Protein 4G0O (pdb70)

GO terms:
  GO:0005829 cytosol (C, IDA)
  GO:0009615 response to virus (P, IEP)
  GO:0098542 defense response to other organism (P, IEP)
  GO:0009616 RNAi-mediated antiviral immune response (P, IGI)

Solvent-accessible surface area: 13910 Å² total; per-residue (Å²): 117,84,109,77,18,83,62,21,11,129,1,66,20,6,0,1,0,2,1,4,26,178,23,104,84,37,15,15,89,68,0,2,138,65,1,23,38,35,1,68,87,38,45,7,102,16,86,104,101,38,50,18,102,46,40,44,10,7,44,112,14,1,88,74,6,2,72,56,0,48,146,106,8,114,51,22,72,0,0,0,0,0,21,12,42,124,112,74,24,118,50,75,0,19,109,10,0,100,102,99,36,59,9,60,2,11,19,1,72,10,121,46,0,95,112,44,81,141,104,46,1,33,49,1,0,13,103,1,0,85,79,29,61,11,144,56,56,104,160,126,111,90,18,87,93,16,10,119,1,62,19,6,0,0,0,1,0,0,32,201,12,95,52,49,14,8,98,74,0,1,145,56,0,21,39,36,0,69,89,38,45,8,96,16,98,104,92,36,54,22,102,48,10,25,12,17,51,130,32,3,88,101,8,3,72,55,0,48,144,95,9,110,55,20,68,0,0,0,0,0,21,9,51,121,123,75,23,118,49,90,0,24,96,6,0,108,106,105,28,60,10,56,3,13,18,2,69,10,138,33,0,83,118,49,71,150,108,45,2,43,59,4,0,14,95,0,0,76,80,24,67,7,159,49,57,105,163

Organism: Arabidopsis thaliana (NCBI:txid3702)

Foldseek 3Di:
DQKAFPAFEEFEAEEEEEQEDPDDPCLRVVLVQVLVVLLVVRHYHYDNDHPDYYYYDHPVCLLVVVVVCCVSCVPHLEYEYEDYQDDDCVVVNCCCDVPNRPHQYDYDYPVVSVVSDSVVSNVSSVVSRVSNPTGMDGD/DKAFPAFEEFEAEEEEEQEPPDDPCLRVVLVQVLVVLLVVRHYHYDNDHPDYYYYHHPVCLLVVVVVVCVSCVPHLEYEYADYQDDDCVVVNCCCAVPNRNYQYDYDYPVVSVVSDSVVSNVSSQVSRVSRPTDMDDD

Secondary structure (DSSP, 8-state):
--EEEEE--EE-SEEEEE--SSS-TTHHHHHHHHHHHHHHHHT-EE-SS-SS--EE--GGGHHHHHHHHHHH-TT-SEEEEE--SSSS-HHHHHIIIIIII---EEEE-HHHHHHT-HHHHHHHHHHHHHHTT-EEEE-/-EEEEE--EE-SEEEEE--SSS-TTHHHHHHHHHHHHHHHTT-EE-SS-SS--EE--GGGHHHHHHHHHHH-TT-SEEEEE--SSSS-HHHHHIIIIIII---EEEE-HHHHTTT-HHHHHHHHHHHHHHTT-EEEE-

Radius of gyration: 22.04 Å; Cα contacts (8 Å, |Δi|>4): 498; chains: 2; bounding box: 32×34×79 Å

InterPro domains:
  IPR003100 PAZ domain [PF02170] (379-487)
  IPR003100 PAZ domain [PS50821] (360-471)
  IPR003100 PAZ domain [SM00949] (359-487)
  IPR003165 Piwi domain [PF02171] (639-957)
  IPR003165 Piwi domain [PS50822] (638-958)
  IPR003165 Piwi domain [SM00950] (638-958)
  IPR012337 Ribonuclease H-like superfamily [SSF53098] (634-958)
  IPR014811 Argonaute, linker 1 domain [PF08699] (302-357)
  IPR014811 Argonaute, linker 1 domain [SM01163] (301-358)
  IPR032472 Argonaute linker 2 domain [PF16488] (497-542)
  IPR032473 Protein argonaute, Mid domain [PF16487] (552-631)
  IPR032474 Protein argonaute, N-terminal [PF16486] (158-292)
  IPR036085 PAZ domain superfamily [SSF101690] (355-512)
  IPR036397 Ribonuclease H superfamily [G3DSA:3.30.420.10] (706-997)
  IPR045246 Argonaute-like, PIWI domain [cd04657] (517-957)

Structure (mmCIF, N/CA/C/O backbone):
data_4G0O
#
_entry.id   4G0O
#
_cell.length_a   34.823
_cell.length_b   37.078
_cell.length_c   62.733
_cell.angle_alpha   75.40
_cell.angle_beta   76.06
_cell.angle_gamma   90.12
#
_symmetry.space_group_name_H-M   'P 1'
#
loop_
_entity.id
_entity.type
_entity.pdbx_description
1 polymer 'Protein argonaute 5'
2 non-polymer 'SULFATE ION'
3 water water
#
loop_
_atom_site.group_PDB
_atom_site.id
_atom_site.type_symbol
_atom_site.label_atom_id
_atom_site.label_alt_id
_atom_site.label_comp_id
_atom_site.label_asym_id
_atom_site.label_entity_id
_atom_site.label_seq_id
_atom_site.pdbx_PDB_ins_code
_atom_site.Cartn_x
_atom_site.Cartn_y
_atom_site.Cartn_z
_atom_site.occupancy
_atom_site.B_iso_or_equiv
_atom_site.auth_seq_id
_atom_site.auth_comp_id
_atom_site.auth_asym_id
_atom_site.auth_atom_id
_atom_site.pdbx_PDB_model_num
ATOM 1 N N . SER A 1 1 ? -6.289 -21.839 -5.777 1.00 52.25 561 SER A N 1
ATOM 2 C CA . SER A 1 1 ? -6.917 -23.072 -6.241 1.00 48.37 561 SER A CA 1
ATOM 3 C C . SER A 1 1 ? -7.731 -23.698 -5.110 1.00 44.79 561 SER A C 1
ATOM 4 O O . SER A 1 1 ? -8.051 -24.889 -5.141 1.00 42.05 561 SER A O 1
ATOM 7 N N . ASP A 1 2 ? -8.066 -22.879 -4.116 1.00 42.95 562 ASP A N 1
ATOM 8 C CA . ASP A 1 2 ? -8.813 -23.335 -2.948 1.00 37.99 562 ASP A CA 1
ATOM 9 C C . ASP A 1 2 ? -10.334 -23.306 -3.141 1.00 37.92 562 ASP A C 1
ATOM 10 O O . ASP A 1 2 ? -11.086 -23.793 -2.296 1.00 32.74 562 ASP A O 1
ATOM 15 N N . LYS A 1 3 ? -10.781 -22.730 -4.250 1.00 34.92 563 LYS A N 1
ATOM 16 C CA . LYS A 1 3 ? -12.198 -22.713 -4.563 1.00 34.43 563 LYS A CA 1
ATOM 17 C C . LYS A 1 3 ? -12.590 -24.021 -5.246 1.00 34.80 563 LYS A C 1
ATOM 18 O O . LYS A 1 3 ? -12.032 -24.385 -6.280 1.00 35.18 563 LYS A O 1
ATOM 24 N N . LYS A 1 4 ? -13.549 -24.732 -4.665 1.00 33.63 564 LYS A N 1
ATOM 25 C CA . LYS A 1 4 ? -13.921 -26.055 -5.167 1.00 32.17 564 LYS A CA 1
ATOM 26 C C . LYS A 1 4 ? -15.439 -26.185 -5.334 1.00 30.44 564 LYS A C 1
ATOM 27 O O . LYS A 1 4 ? -16.208 -25.397 -4.784 1.00 27.88 564 LYS A O 1
ATOM 33 N N . MET A 1 5 ? -15.863 -27.179 -6.105 1.00 28.30 565 MET A N 1
ATOM 34 C CA . MET A 1 5 ? -17.266 -27.537 -6.165 1.00 26.13 565 MET A CA 1
ATOM 35 C C . MET A 1 5 ? -17.524 -28.621 -5.109 1.00 28.83 565 MET A C 1
ATOM 36 O O . MET A 1 5 ? -16.948 -29.699 -5.170 1.00 23.36 565 MET A O 1
ATOM 41 N N . VAL A 1 6 ? -18.366 -28.329 -4.127 1.00 32.75 566 VAL A N 1
ATOM 42 C CA . VAL A 1 6 ? -18.760 -29.349 -3.161 1.00 31.90 566 VAL A CA 1
ATOM 43 C C . VAL A 1 6 ? -19.551 -30.383 -3.922 1.00 31.28 566 VAL A C 1
ATOM 44 O O . VAL A 1 6 ? -19.338 -31.588 -3.790 1.00 37.89 566 VAL A O 1
ATOM 48 N N . ASN A 1 7 ? -20.450 -29.883 -4.759 1.00 32.16 567 ASN A N 1
ATOM 49 C CA . ASN A 1 7 ? -21.342 -30.723 -5.531 1.00 31.62 567 ASN A CA 1
ATOM 50 C C . ASN A 1 7 ? -21.474 -30.188 -6.965 1.00 29.75 567 ASN A C 1
ATOM 51 O O . ASN A 1 7 ? -21.947 -29.073 -7.180 1.00 29.19 567 ASN A O 1
ATOM 56 N N . GLY A 1 8 ? -21.026 -30.971 -7.941 1.00 30.06 568 GLY A N 1
ATOM 57 C CA . GLY A 1 8 ? -20.982 -30.516 -9.318 1.00 26.07 568 GLY A CA 1
ATOM 58 C C . GLY A 1 8 ? -22.305 -30.777 -10.006 1.00 31.78 568 GLY A C 1
ATOM 59 O O . GLY A 1 8 ? -22.739 -31.923 -10.081 1.00 36.40 568 GLY A O 1
ATOM 60 N N . ALA A 1 9 ? -22.963 -29.727 -10.494 1.00 27.59 569 ALA A N 1
ATOM 61 C CA . ALA A 1 9 ? -24.265 -29.912 -11.148 1.00 32.37 569 ALA A CA 1
ATOM 62 C C . ALA A 1 9 ? -24.131 -30.805 -12.378 1.00 27.74 569 ALA A C 1
ATOM 63 O O . ALA A 1 9 ? -23.030 -31.013 -12.884 1.00 31.51 569 ALA A O 1
ATOM 65 N N . LYS A 1 10 ? -25.244 -31.348 -12.856 1.00 37.24 570 LYS A N 1
ATOM 66 C CA . LYS A 1 10 ? -25.204 -32.113 -14.099 1.00 34.05 570 LYS A CA 1
ATOM 67 C C . LYS A 1 10 ? -25.989 -31.409 -15.205 1.00 28.84 570 LYS A C 1
ATOM 68 O O . LYS A 1 10 ? -27.186 -31.168 -15.071 1.00 30.57 570 LYS A O 1
ATOM 74 N N . VAL A 1 11 ? -25.303 -31.097 -16.301 1.00 29.21 571 VAL A N 1
ATOM 75 C CA . VAL A 1 11 ? -25.911 -30.388 -17.424 1.00 31.64 571 VAL A CA 1
ATOM 76 C C . VAL A 1 11 ? -26.092 -31.312 -18.625 1.00 27.50 571 VAL A C 1
ATOM 77 O O . VAL A 1 11 ? -25.117 -31.847 -19.150 1.00 27.91 571 VAL A O 1
ATOM 81 N N . THR A 1 12 ? -27.341 -31.469 -19.059 1.00 27.10 572 THR A N 1
ATOM 82 C CA . THR A 1 12 ? -27.698 -32.297 -20.216 1.00 33.59 572 THR A CA 1
ATOM 83 C C . THR A 1 12 ? -28.134 -31.459 -21.432 1.00 29.57 572 THR A C 1
ATOM 84 O O . THR A 1 12 ? -27.994 -31.882 -22.583 1.00 32.06 572 THR A O 1
ATOM 88 N N . SER A 1 13 ? -28.678 -30.276 -21.167 1.00 27.05 573 SER A N 1
ATOM 89 C CA . SER A 1 13 ? -29.152 -29.395 -22.225 1.00 27.95 573 SER A CA 1
ATOM 90 C C . SER A 1 13 ? -28.431 -28.041 -22.184 1.00 23.48 573 SER A C 1
ATOM 91 O O . SER A 1 13 ? -28.626 -27.249 -21.270 1.00 23.05 573 SER A O 1
ATOM 94 N N . TRP A 1 14 ? -27.581 -27.790 -23.168 1.00 25.80 574 TRP A N 1
ATOM 95 C CA . TRP A 1 14 ? -26.801 -26.557 -23.203 1.00 27.43 574 TRP A CA 1
ATOM 96 C C . TRP A 1 14 ? -26.462 -26.235 -24.656 1.00 27.62 574 TRP A C 1
ATOM 97 O O . TRP A 1 14 ? -26.507 -27.112 -25.514 1.00 29.02 574 TRP A O 1
ATOM 108 N N . THR A 1 15 ? -26.150 -24.976 -24.934 1.00 24.64 575 THR A N 1
ATOM 109 C CA . THR A 1 15 ? -25.616 -24.601 -26.238 1.00 26.96 575 THR A CA 1
ATOM 110 C C . THR A 1 15 ? -24.953 -23.239 -26.144 1.00 23.37 575 THR A C 1
ATOM 111 O O . THR A 1 15 ? -24.912 -22.632 -25.073 1.00 24.29 575 THR A O 1
ATOM 115 N N . CYS A 1 16 ? -24.434 -22.765 -27.267 1.00 25.53 576 CYS A N 1
ATOM 116 C CA . CYS A 1 16 ? -23.638 -21.552 -27.276 1.00 21.67 576 CYS A CA 1
ATOM 117 C C . CYS A 1 16 ? -24.134 -20.590 -28.338 1.00 27.49 576 CYS A C 1
ATOM 118 O O . CYS A 1 16 ? -24.454 -21.005 -29.459 1.00 24.66 576 CYS A O 1
ATOM 121 N N . VAL A 1 17 ? -24.188 -19.308 -27.983 1.00 22.31 577 VAL A N 1
ATOM 122 C CA . VAL A 1 17 ? -24.504 -18.261 -28.946 1.00 26.95 577 VAL A CA 1
ATOM 123 C C . VAL A 1 17 ? -23.411 -17.234 -28.941 1.00 26.68 577 VAL A C 1
ATOM 124 O O . VAL A 1 17 ? -22.910 -16.847 -27.876 1.00 25.47 577 VAL A O 1
ATOM 128 N N . SER A 1 18 ? -23.060 -16.769 -30.132 1.00 22.77 578 SER A N 1
ATOM 129 C CA . SER A 1 18 ? -22.063 -15.727 -30.258 1.00 26.21 578 SER A CA 1
ATOM 130 C C . SER A 1 18 ? -22.605 -14.502 -30.977 1.00 26.47 578 SER A C 1
ATOM 131 O O . SER A 1 18 ? -23.100 -14.593 -32.102 1.00 22.61 578 SER A O 1
ATOM 134 N N . PHE A 1 19 ? -22.498 -13.356 -30.319 1.00 22.94 579 PHE A N 1
ATOM 135 C CA . PHE A 1 19 ? -22.815 -12.087 -30.946 1.00 26.67 579 PHE A CA 1
ATOM 136 C C . PHE A 1 19 ? -21.538 -11.332 -31.319 1.00 28.38 579 PHE A C 1
ATOM 137 O O . PHE A 1 19 ? -21.566 -10.138 -31.603 1.00 31.21 579 PHE A O 1
ATOM 145 N N . SER A 1 20 ? -20.411 -12.025 -31.302 1.00 28.53 580 SER A N 1
ATOM 146 C CA . SER A 1 20 ? -19.147 -11.387 -31.652 1.00 28.61 580 SER A CA 1
ATOM 147 C C . SER A 1 20 ? -18.848 -11.566 -33.125 1.00 27.30 580 SER A C 1
ATOM 148 O O . SER A 1 20 ? -19.026 -12.646 -33.682 1.00 28.29 580 SER A O 1
ATOM 151 N N . THR A 1 21 ? -18.377 -10.497 -33.747 1.00 27.88 581 THR A N 1
ATOM 152 C CA . THR A 1 21 ? -18.034 -10.523 -35.156 1.00 36.22 581 THR A CA 1
ATOM 153 C C . THR A 1 21 ? -16.530 -10.754 -35.346 1.00 39.59 581 THR A C 1
ATOM 154 O O . THR A 1 21 ? -16.062 -11.290 -36.370 1.00 38.75 581 THR A O 1
ATOM 158 N N . ARG A 1 22 ? -15.779 -10.361 -34.332 1.00 34.05 582 ARG A N 1
ATOM 159 C CA . ARG A 1 22 ? -14.340 -10.261 -34.452 1.00 36.69 582 ARG A CA 1
ATOM 160 C C . ARG A 1 22 ? -13.642 -11.615 -34.435 1.00 34.57 582 ARG A C 1
ATOM 161 O O . ARG A 1 22 ? -12.643 -11.816 -35.123 1.00 41.70 582 ARG A O 1
ATOM 169 N N . ILE A 1 23 ? -14.169 -12.546 -33.652 1.00 31.69 583 ILE A N 1
ATOM 170 C CA . ILE A 1 23 ? -13.429 -13.766 -33.344 1.00 31.18 583 ILE A CA 1
ATOM 171 C C . ILE A 1 23 ? -13.402 -14.779 -34.457 1.00 30.92 583 ILE A C 1
ATOM 172 O O . ILE A 1 23 ? -14.289 -14.815 -35.309 1.00 31.64 583 ILE A O 1
ATOM 177 N N . ASP A 1 24 ? -12.360 -15.605 -34.448 1.00 37.40 584 ASP A N 1
ATOM 178 C CA . ASP A 1 24 ? -12.276 -16.690 -35.398 1.00 35.40 584 ASP A CA 1
ATOM 179 C C . ASP A 1 24 ? -13.514 -17.562 -35.244 1.00 35.97 584 ASP A C 1
ATOM 180 O O . ASP A 1 24 ? -14.016 -17.748 -34.131 1.00 36.02 584 ASP A O 1
ATOM 185 N N . ARG A 1 25 ? -14.008 -18.089 -36.359 1.00 36.63 585 ARG A N 1
ATOM 186 C CA . ARG A 1 25 ? -15.225 -18.890 -36.345 1.00 37.02 585 ARG A CA 1
ATOM 187 C C . ARG A 1 25 ? -15.077 -20.211 -35.592 1.00 40.30 585 ARG A C 1
ATOM 188 O O . ARG A 1 25 ? -16.074 -20.897 -35.353 1.00 41.82 585 ARG A O 1
ATOM 196 N N . GLY A 1 26 ? -13.849 -20.576 -35.220 1.00 34.84 586 GLY A N 1
ATOM 197 C CA . GLY A 1 26 ? -13.624 -21.832 -34.523 1.00 34.42 586 GLY A CA 1
ATOM 198 C C . GLY A 1 26 ? -13.483 -21.670 -33.018 1.00 34.43 586 GLY A C 1
ATOM 199 O O . GLY A 1 26 ? -13.432 -22.644 -32.273 1.00 37.82 586 GLY A O 1
ATOM 200 N N . LEU A 1 27 ? -13.413 -20.424 -32.576 1.00 33.20 587 LEU A N 1
ATOM 201 C CA . LEU A 1 27 ? -13.257 -20.107 -31.170 1.00 27.22 587 LEU A CA 1
ATOM 202 C C . LEU A 1 27 ? -14.431 -20.535 -30.270 1.00 33.08 587 LEU A C 1
ATOM 203 O O . LEU A 1 27 ? -14.194 -21.102 -29.186 1.00 30.14 587 LEU A O 1
ATOM 208 N N . PRO A 1 28 ? -15.692 -20.260 -30.689 1.00 29.10 588 PRO A N 1
ATOM 209 C CA . PRO A 1 28 ? -16.813 -20.726 -29.859 1.00 28.34 588 PRO A CA 1
ATOM 210 C C . PRO A 1 28 ? -16.752 -22.221 -29.536 1.00 32.16 588 PRO A C 1
ATOM 211 O O . PRO A 1 28 ? -16.896 -22.592 -28.365 1.00 28.02 588 PRO A O 1
ATOM 215 N N . GLN A 1 29 ? -16.538 -23.054 -30.555 1.00 31.94 589 GLN A N 1
ATOM 216 C CA . GLN A 1 29 ? -16.361 -24.494 -30.362 1.00 33.92 589 GLN A CA 1
ATOM 217 C C . GLN A 1 29 ? -15.184 -24.820 -29.464 1.00 34.62 589 GLN A C 1
ATOM 218 O O . GLN A 1 29 ? -15.301 -25.620 -28.544 1.00 32.10 589 GLN A O 1
ATOM 224 N N . GLU A 1 30 ? -14.038 -24.226 -29.770 1.00 31.02 590 GLU A N 1
ATOM 225 C CA . GLU A 1 30 ? -12.821 -24.514 -29.025 1.00 35.60 590 GLU A CA 1
ATOM 226 C C . GLU A 1 30 ? -12.961 -24.061 -27.567 1.00 37.37 590 GLU A C 1
ATOM 227 O O . GLU A 1 30 ? -12.658 -24.824 -26.640 1.00 33.19 590 GLU A O 1
ATOM 233 N N . PHE A 1 31 ? -13.446 -22.831 -27.376 1.00 32.38 591 PHE A N 1
ATOM 234 C CA . PHE A 1 31 ? -13.656 -22.275 -26.038 1.00 30.97 591 PHE A CA 1
ATOM 235 C C . PHE A 1 31 ? -14.641 -23.084 -25.197 1.00 31.81 591 PHE A C 1
ATOM 236 O O . PHE A 1 31 ? -14.406 -23.326 -24.022 1.00 32.77 591 PHE A O 1
ATOM 244 N N . CYS A 1 32 ? -15.749 -23.495 -25.794 1.00 28.50 592 CYS A N 1
ATOM 245 C CA . CYS A 1 32 ? -16.712 -24.301 -25.062 1.00 29.69 592 CYS A CA 1
ATOM 246 C C . CYS A 1 32 ? -16.146 -25.689 -24.792 1.00 34.06 592 CYS A C 1
ATOM 247 O O . CYS A 1 32 ? -16.475 -26.308 -23.783 1.00 31.55 592 CYS A O 1
ATOM 250 N N . LYS A 1 33 ? -15.292 -26.179 -25.687 1.00 33.56 593 LYS A N 1
ATOM 251 C CA . LYS A 1 33 ? -14.737 -27.516 -25.505 1.00 35.29 593 LYS A CA 1
ATOM 252 C C . LYS A 1 33 ? -13.843 -27.548 -24.267 1.00 31.47 593 LYS A C 1
ATOM 2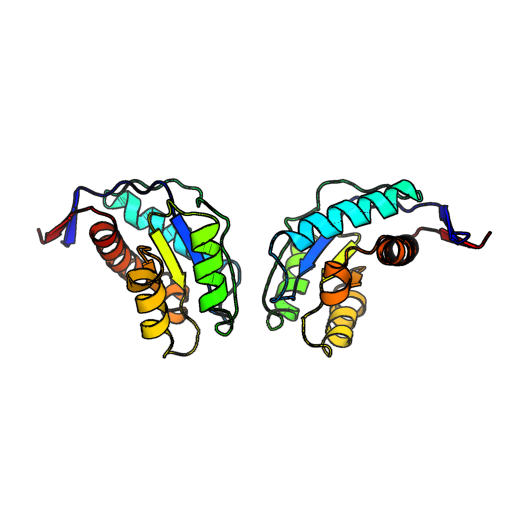53 O O . LYS A 1 33 ? -13.935 -28.463 -23.448 1.00 35.59 593 LYS A O 1
ATOM 259 N N . GLN A 1 34 ? -12.998 -26.534 -24.126 1.00 30.74 594 GLN A N 1
ATOM 260 C CA . GLN A 1 34 ? -12.119 -26.426 -22.967 1.00 34.32 594 GLN A CA 1
ATOM 261 C C . GLN A 1 34 ? -12.871 -26.066 -21.680 1.00 34.83 594 GLN A C 1
ATOM 262 O O . GLN A 1 34 ? -12.576 -26.615 -20.615 1.00 37.04 594 GLN A O 1
ATOM 268 N N . LEU A 1 35 ? -13.839 -25.153 -21.780 1.00 36.38 595 LEU A N 1
ATOM 269 C CA . LEU A 1 35 ? -14.594 -24.691 -20.611 1.00 31.47 595 LEU A CA 1
ATOM 270 C C . LEU A 1 35 ? -15.294 -25.873 -19.953 1.00 30.29 595 LEU A C 1
ATOM 271 O O . LEU A 1 35 ? -15.193 -26.070 -18.741 1.00 32.43 595 LEU A O 1
ATOM 276 N N . ILE A 1 36 ? -15.973 -26.677 -20.767 1.00 32.17 596 ILE A N 1
ATOM 277 C CA . ILE A 1 36 ? -16.644 -27.880 -20.284 1.00 30.21 596 ILE A CA 1
ATOM 278 C C . ILE A 1 36 ? -15.672 -28.887 -19.657 1.00 34.92 596 ILE A C 1
ATOM 279 O O . ILE A 1 36 ? -15.990 -29.493 -18.633 1.00 32.61 596 ILE A O 1
ATOM 284 N N . GLY A 1 37 ? -14.487 -29.031 -20.252 1.00 33.24 597 GLY A N 1
ATOM 285 C CA . GLY A 1 37 ? -13.441 -29.868 -19.692 1.00 32.30 597 GLY A CA 1
ATOM 286 C C . GLY A 1 37 ? -13.015 -29.368 -18.323 1.00 33.41 597 GLY A C 1
ATOM 287 O O . GLY A 1 37 ? -12.732 -30.152 -17.424 1.00 32.56 597 GLY A O 1
ATOM 288 N N . MET A 1 38 ? -12.980 -28.047 -18.173 1.00 35.26 598 MET A N 1
ATOM 289 C CA . MET A 1 38 ? -12.682 -27.407 -16.894 1.00 32.11 598 MET A CA 1
ATOM 290 C C . MET A 1 38 ? -13.843 -27.568 -15.890 1.00 35.08 598 MET A C 1
ATOM 291 O O . 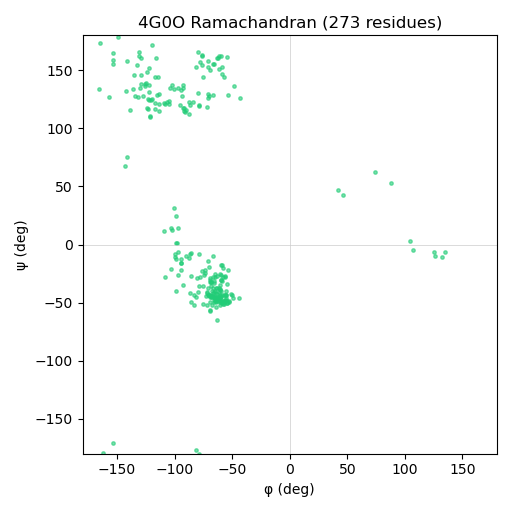MET A 1 38 ? -13.615 -27.873 -14.719 1.00 36.93 598 MET A O 1
ATOM 296 N N . CYS A 1 39 ? -15.084 -27.375 -16.340 1.00 37.91 599 CYS A N 1
ATOM 297 C CA . CYS A 1 39 ? -16.237 -27.668 -15.489 1.00 33.92 599 CYS A CA 1
ATOM 298 C C . CYS A 1 39 ? -16.162 -29.116 -15.008 1.00 33.18 599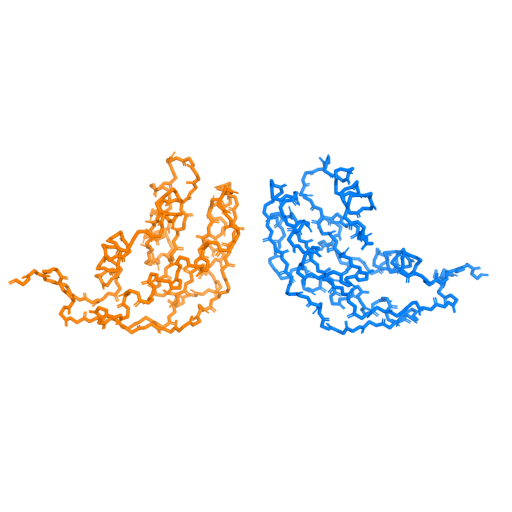 CYS A C 1
ATOM 299 O O . CYS A 1 39 ? -16.357 -29.404 -13.829 1.00 32.98 599 CYS A O 1
ATOM 302 N N . VAL A 1 40 ? -15.872 -30.029 -15.931 1.00 33.59 600 VAL A N 1
ATOM 303 C CA . VAL A 1 40 ? -15.901 -31.451 -15.609 1.00 34.00 600 VAL A CA 1
ATOM 304 C C . VAL A 1 40 ? -14.764 -31.875 -14.675 1.00 33.48 600 VAL A C 1
ATOM 305 O O . VAL A 1 40 ? -14.989 -32.606 -13.713 1.00 32.42 600 VAL A O 1
ATOM 309 N N . SER A 1 41 ? -13.554 -31.389 -14.931 1.00 34.46 601 SER A N 1
ATOM 310 C CA . SER A 1 41 ? -12.433 -31.698 -14.037 1.00 36.33 601 SER A CA 1
ATOM 311 C C . SER A 1 41 ? -12.718 -31.256 -12.603 1.00 34.03 601 SER A C 1
ATOM 312 O O . SER A 1 41 ? -12.191 -31.841 -11.659 1.00 34.47 601 SER A O 1
ATOM 315 N N . LYS A 1 42 ? -13.553 -30.230 -12.437 1.00 35.89 602 LYS A N 1
ATOM 316 C CA . LYS A 1 42 ? -13.822 -29.696 -11.100 1.00 30.11 602 LYS A CA 1
ATOM 317 C C . LYS A 1 42 ? -15.006 -30.365 -10.399 1.00 31.03 602 LYS A C 1
ATOM 318 O O . LYS A 1 42 ? -15.218 -30.144 -9.206 1.00 26.18 602 LYS A O 1
ATOM 324 N N . GLY A 1 43 ? -15.764 -31.186 -11.127 1.00 30.32 603 GLY A N 1
ATOM 325 C CA . GLY A 1 43 ? -16.787 -32.007 -10.499 1.00 27.66 603 GLY A CA 1
ATOM 326 C C . GLY A 1 43 ? -18.139 -32.045 -11.185 1.00 28.67 603 GLY A C 1
ATOM 327 O O . GLY A 1 43 ? -19.016 -32.813 -10.779 1.00 29.85 603 GLY A O 1
ATOM 328 N N . MET A 1 44 ? -18.325 -31.227 -12.216 1.00 28.79 604 MET A N 1
ATOM 329 C CA . MET A 1 44 ? -19.599 -31.217 -12.942 1.00 32.94 604 MET A CA 1
ATOM 330 C C . MET A 1 44 ? -19.663 -32.377 -13.910 1.00 33.28 604 MET A C 1
ATOM 331 O O . MET A 1 44 ? -18.643 -33.024 -14.184 1.00 32.17 604 MET A O 1
ATOM 336 N N . GLU A 1 45 ? -20.869 -32.646 -14.401 1.00 33.28 605 GLU A N 1
ATOM 337 C CA . GLU A 1 45 ? -21.059 -33.576 -15.505 1.00 32.48 605 GLU A CA 1
ATOM 338 C C . GLU A 1 45 ? -21.774 -32.851 -16.646 1.00 31.99 605 GLU A C 1
ATOM 339 O O . GLU A 1 45 ? -22.768 -32.167 -16.428 1.00 30.63 605 GLU A O 1
ATOM 345 N N . PHE A 1 46 ? -21.243 -32.973 -17.858 1.00 30.46 606 PHE A N 1
ATOM 346 C CA . PHE A 1 46 ? -21.804 -32.287 -19.010 1.00 30.47 606 PHE A CA 1
ATOM 347 C C . PHE A 1 46 ? -21.994 -33.268 -20.141 1.00 32.59 606 PHE A C 1
ATOM 348 O O . PHE A 1 46 ? -21.089 -34.044 -20.432 1.00 30.90 606 PHE A O 1
ATOM 356 N N . LYS A 1 47 ? -23.156 -33.219 -20.792 1.00 29.55 607 LYS A N 1
ATOM 357 C CA . LYS A 1 47 ? -23.318 -33.891 -22.067 1.00 29.52 607 LYS A CA 1
ATOM 358 C C . LYS A 1 47 ? -22.424 -33.173 -23.063 1.00 27.85 607 LYS A C 1
ATOM 359 O O . LYS A 1 47 ? -22.474 -31.953 -23.157 1.00 29.54 607 LYS A O 1
ATOM 365 N N . PRO A 1 48 ? -21.583 -33.921 -23.792 1.00 26.78 608 PRO A N 1
ATOM 366 C CA . PRO A 1 48 ? -20.620 -33.287 -24.708 1.00 28.31 608 PRO A CA 1
ATOM 367 C C . PRO A 1 48 ? -21.235 -32.646 -25.949 1.00 28.13 608 PRO A C 1
ATOM 368 O O . PRO A 1 48 ? -20.602 -31.800 -26.565 1.00 27.67 608 PRO A O 1
ATOM 372 N N . GLN A 1 49 ? -22.454 -33.036 -26.295 1.00 31.03 609 GLN A N 1
ATOM 373 C CA . GLN A 1 49 ? -23.122 -32.496 -27.467 1.00 29.48 609 GLN A CA 1
ATOM 374 C C . GLN A 1 49 ? -24.114 -31.430 -27.006 1.00 27.54 609 GLN A C 1
ATOM 375 O O . GLN A 1 49 ? -24.856 -31.637 -26.048 1.00 26.17 609 GLN A O 1
ATOM 381 N N . PRO A 1 50 ? -24.119 -30.270 -27.678 1.00 26.01 610 PRO A N 1
ATOM 382 C CA . PRO A 1 50 ? -25.075 -29.235 -27.302 1.00 25.50 610 PRO A CA 1
ATOM 383 C C . PRO A 1 50 ? -26.473 -29.681 -27.731 1.00 28.24 610 PRO A C 1
ATOM 384 O O . PRO A 1 50 ? -26.584 -30.523 -28.619 1.00 26.69 610 PRO A O 1
ATOM 388 N N . ALA A 1 51 ? -27.518 -29.144 -27.112 1.00 27.60 611 ALA A N 1
ATOM 389 C CA . ALA A 1 51 ? -28.869 -29.597 -27.401 1.00 24.94 611 ALA A CA 1
ATOM 390 C C . ALA A 1 51 ? -29.371 -29.109 -28.771 1.00 28.61 611 ALA A C 1
ATOM 391 O O . ALA A 1 51 ? -30.268 -29.706 -29.370 1.00 31.11 611 ALA A O 1
ATOM 393 N N . ILE A 1 52 ? -28.805 -28.008 -29.251 1.00 28.88 612 ILE A N 1
ATOM 394 C CA . ILE A 1 52 ? -29.012 -27.550 -30.626 1.00 27.89 612 ILE A CA 1
ATOM 395 C C . ILE A 1 52 ? -27.661 -27.019 -31.096 1.00 28.79 612 ILE A C 1
ATOM 396 O O . ILE A 1 52 ? -26.812 -26.693 -30.262 1.00 28.33 612 ILE A O 1
ATOM 401 N N . PRO A 1 53 ? -27.440 -26.950 -32.421 1.00 29.16 613 PRO A N 1
ATOM 402 C CA . PRO A 1 53 ? -26.143 -26.497 -32.942 1.00 26.67 613 PRO A CA 1
ATOM 403 C C . PRO A 1 53 ? -25.788 -25.088 -32.464 1.00 26.35 613 PRO A C 1
ATOM 404 O O . PRO A 1 53 ? -26.694 -24.305 -32.205 1.00 29.27 613 PRO A O 1
ATOM 408 N N . PHE A 1 54 ? -24.502 -24.764 -32.369 1.00 24.44 614 PHE A N 1
ATOM 409 C CA . PHE A 1 54 ? -24.105 -23.415 -31.982 1.00 24.96 614 PHE A CA 1
ATOM 410 C C . PHE A 1 54 ? -24.628 -22.413 -33.000 1.00 30.35 614 PHE A C 1
ATOM 411 O O . PHE A 1 54 ? -24.784 -22.734 -34.181 1.00 29.70 614 PHE A O 1
ATOM 419 N N . ILE A 1 55 ? -24.887 -21.197 -32.538 1.00 31.08 615 ILE A N 1
ATOM 420 C CA . ILE A 1 55 ? -25.393 -20.147 -33.396 1.00 27.86 615 ILE A CA 1
ATOM 421 C C . ILE A 1 55 ? -24.448 -18.947 -33.351 1.00 33.40 615 ILE A C 1
ATOM 422 O O . ILE A 1 55 ? -23.943 -18.568 -32.293 1.00 28.66 615 ILE A O 1
ATOM 427 N N . SER A 1 56 ? -24.188 -18.366 -34.512 1.00 33.03 616 SER A N 1
ATOM 428 C CA . SER A 1 56 ? -23.431 -17.131 -34.585 1.00 32.46 616 SER A CA 1
ATOM 429 C C . SER A 1 56 ? -24.243 -16.145 -35.401 1.00 37.79 616 SER A C 1
ATOM 430 O O . SER A 1 56 ? -24.679 -16.465 -36.506 1.00 40.03 616 SER A O 1
ATOM 433 N N . CYS A 1 57 ? -24.471 -14.953 -34.862 1.00 33.55 617 CYS A N 1
ATOM 434 C CA . CYS A 1 57 ? -25.310 -13.993 -35.565 1.00 35.46 617 CYS A CA 1
ATOM 435 C C . CYS A 1 57 ? -24.922 -12.568 -35.170 1.00 38.04 617 CYS A C 1
ATOM 436 O O . CYS A 1 57 ? -24.196 -12.383 -34.186 1.00 37.20 617 CYS A O 1
ATOM 439 N N . PRO A 1 58 ? -25.374 -11.555 -35.943 1.00 33.11 618 PRO A N 1
ATOM 440 C CA . PRO A 1 58 ? -24.953 -10.193 -35.622 1.00 31.33 618 PRO A CA 1
ATOM 441 C C . PRO A 1 58 ? -25.615 -9.719 -34.344 1.00 32.90 618 PRO A C 1
ATOM 442 O O . PRO A 1 58 ? -26.715 -10.171 -34.025 1.00 34.42 618 PRO A O 1
ATOM 446 N N . PRO A 1 59 ? -24.962 -8.801 -33.625 1.00 31.19 619 PRO A N 1
ATOM 447 C CA . PRO A 1 59 ? -25.489 -8.187 -32.402 1.00 34.06 619 PRO A CA 1
ATOM 448 C C . PRO A 1 59 ? -26.880 -7.544 -32.553 1.00 33.64 619 PRO A C 1
ATOM 449 O O . PRO A 1 59 ? -27.567 -7.364 -31.542 1.00 36.40 619 PRO A O 1
ATOM 453 N N . GLU A 1 60 ? -27.293 -7.189 -33.766 1.00 31.44 620 GLU A N 1
ATOM 454 C CA . GLU A 1 60 ? -28.632 -6.618 -33.937 1.00 33.86 620 GLU A CA 1
ATOM 455 C C . GLU A 1 60 ? -29.716 -7.696 -33.927 1.00 30.08 620 GLU A C 1
ATOM 456 O O . GLU A 1 60 ? -30.907 -7.389 -33.904 1.00 37.93 620 GLU A O 1
ATOM 462 N N . HIS A 1 61 ? -29.296 -8.954 -33.941 1.00 29.27 621 HIS A N 1
ATOM 463 C CA . HIS A 1 61 ? -30.225 -10.078 -33.893 1.00 33.04 621 HIS A CA 1
ATOM 464 C C . HIS A 1 61 ? -30.376 -10.679 -32.485 1.00 28.99 621 HIS A C 1
ATOM 465 O O . HIS A 1 61 ? -30.719 -11.858 -32.358 1.00 28.83 621 HIS A O 1
ATOM 472 N N . ILE A 1 62 ? -30.117 -9.893 -31.441 1.00 30.02 622 ILE A N 1
ATOM 473 C CA . ILE A 1 62 ? -30.125 -10.426 -30.059 1.00 29.87 622 ILE A CA 1
ATOM 474 C C . ILE A 1 62 ? -31.519 -10.923 -29.646 1.00 30.95 622 ILE A C 1
ATOM 475 O O . ILE A 1 62 ? -31.687 -12.066 -29.231 1.00 28.95 622 ILE A O 1
ATOM 480 N N . GLU A 1 63 ? -32.519 -10.061 -29.781 1.00 29.12 623 GLU A N 1
ATOM 481 C CA . GLU A 1 63 ? -33.882 -10.426 -29.412 0.81 31.56 623 GLU A CA 1
ATOM 482 C C . GLU A 1 63 ? -34.330 -11.675 -30.182 1.00 30.75 623 GLU A C 1
ATOM 483 O O . GLU A 1 63 ? -34.803 -12.634 -29.580 1.00 27.78 623 GLU A O 1
ATOM 489 N N . GLU A 1 64 ? -34.131 -11.661 -31.504 1.00 33.46 624 GLU A N 1
ATOM 490 C CA . GLU A 1 64 ? -34.471 -12.779 -32.400 1.00 35.19 624 GLU A CA 1
ATOM 491 C C . GLU A 1 64 ? -33.789 -14.106 -32.051 1.00 29.23 624 GLU A C 1
ATOM 492 O O . GLU A 1 64 ? -34.450 -15.141 -31.971 1.00 26.02 624 GLU A O 1
ATOM 498 N N . ALA A 1 65 ? -32.463 -14.072 -31.887 1.00 30.34 625 ALA A N 1
ATOM 499 C CA . ALA A 1 65 ? -31.668 -15.278 -31.622 1.00 25.73 625 ALA A CA 1
ATOM 500 C C . ALA A 1 65 ? -32.046 -15.918 -30.299 1.00 22.04 625 ALA A C 1
ATOM 501 O O . ALA A 1 65 ? -32.252 -17.121 -30.217 1.00 24.25 625 ALA A O 1
ATOM 503 N N . LEU A 1 66 ? -32.145 -15.101 -29.262 1.00 24.07 626 LEU A N 1
ATOM 504 C CA . LEU A 1 66 ? -32.439 -15.615 -27.933 1.00 23.80 626 LEU A CA 1
ATOM 505 C C . LEU A 1 66 ? -33.806 -16.298 -27.938 1.00 23.65 626 LEU A C 1
ATOM 506 O O . LEU A 1 66 ? -33.956 -17.412 -27.436 1.00 24.25 626 LEU A O 1
ATOM 511 N N . LEU A 1 67 ? -34.800 -15.648 -28.533 1.00 27.06 627 LEU A N 1
ATOM 512 C CA . LEU A 1 67 ? -36.143 -16.229 -28.551 1.00 28.91 627 LEU A CA 1
ATOM 513 C C . LEU A 1 67 ? -36.185 -17.469 -29.436 1.00 25.38 627 LEU A C 1
ATOM 514 O O . LEU A 1 67 ? -36.919 -18.410 -29.160 1.00 25.89 627 LEU A O 1
ATOM 519 N N . ASP A 1 68 ? -35.376 -17.488 -30.486 1.00 27.19 628 ASP A N 1
ATOM 520 C CA . ASP A 1 68 ? -35.313 -18.666 -31.353 1.00 27.06 628 ASP A CA 1
ATOM 521 C C . ASP A 1 68 ? -34.740 -19.851 -30.580 1.00 27.59 628 ASP A C 1
ATOM 522 O O . ASP A 1 68 ? -35.290 -20.954 -30.594 1.00 28.28 628 ASP A O 1
ATOM 527 N N . ILE A 1 69 ? -33.631 -19.611 -29.891 1.00 30.33 629 ILE A N 1
ATOM 528 C CA . ILE A 1 69 ? -32.947 -20.673 -29.148 1.00 26.96 629 ILE A CA 1
ATOM 529 C C . ILE A 1 69 ? -33.863 -21.232 -28.078 1.00 22.43 629 ILE A C 1
ATOM 530 O O . ILE A 1 69 ? -33.939 -22.441 -27.866 1.00 24.86 629 ILE A O 1
ATOM 535 N N . HIS A 1 70 ? -34.586 -20.325 -27.436 1.00 26.26 630 HIS A N 1
ATOM 536 C CA . HIS A 1 70 ? -35.509 -20.677 -26.379 1.00 29.19 630 HIS A CA 1
ATOM 537 C C . HIS A 1 70 ? -36.665 -21.539 -26.858 1.00 25.62 630 HIS A C 1
ATOM 538 O O . HIS A 1 70 ? -37.095 -22.427 -26.132 1.00 26.25 630 HIS A O 1
ATOM 545 N N . LYS A 1 71 ? -37.179 -21.276 -28.062 1.00 25.82 631 LYS A N 1
ATOM 546 C CA . LYS A 1 71 ? -38.337 -22.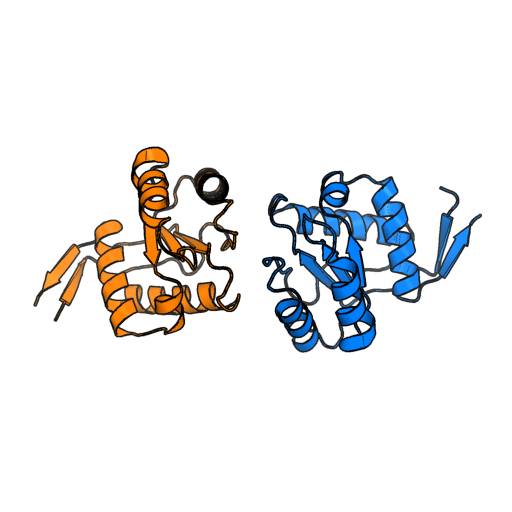039 -28.558 1.00 28.96 631 LYS A CA 1
ATOM 547 C C . LYS A 1 71 ? -37.926 -23.390 -29.120 1.00 29.69 631 LYS A C 1
ATOM 548 O O . LYS A 1 71 ? -38.698 -24.352 -29.074 1.00 31.89 631 LYS A O 1
ATOM 554 N N . ARG A 1 72 ? -36.699 -23.456 -29.628 1.00 31.63 632 ARG A N 1
ATOM 555 C CA . ARG A 1 72 ? -36.172 -24.680 -30.224 1.00 31.67 632 ARG A CA 1
ATOM 556 C C . ARG A 1 72 ? -35.541 -25.541 -29.163 1.00 33.55 632 ARG A C 1
ATOM 557 O O . ARG A 1 72 ? -35.222 -26.699 -29.414 1.00 34.91 632 ARG A O 1
ATOM 565 N N . ALA A 1 73 ? -35.347 -24.972 -27.978 1.00 31.75 633 ALA A N 1
ATOM 566 C CA . ALA A 1 73 ? -34.786 -25.727 -26.867 1.00 26.97 633 ALA A CA 1
ATOM 567 C C . ALA A 1 73 ? -35.418 -25.320 -25.546 1.00 29.43 633 ALA A C 1
ATOM 568 O O . ALA A 1 73 ? -34.756 -24.760 -24.682 1.00 27.67 633 ALA A O 1
ATOM 570 N N . PRO A 1 74 ? -36.711 -25.630 -25.379 1.00 33.15 634 PRO A N 1
ATOM 571 C CA . PRO A 1 74 ? -37.447 -25.263 -24.169 1.00 28.82 634 PRO A CA 1
ATOM 572 C C . PRO A 1 74 ? -36.821 -25.838 -22.903 1.00 31.43 634 PRO A C 1
ATOM 573 O O . PRO A 1 74 ? -37.089 -25.329 -21.810 1.00 30.12 634 PRO A O 1
ATOM 577 N N . GLY A 1 75 ? -36.011 -26.883 -23.044 1.00 28.10 635 GLY A N 1
ATOM 578 C CA . GLY A 1 75 ? -35.436 -27.538 -21.885 1.00 34.88 635 GLY A CA 1
ATOM 579 C C . GLY A 1 75 ? -34.017 -27.116 -21.523 1.00 30.74 635 GLY A C 1
ATOM 580 O O . GLY A 1 75 ? -33.446 -27.660 -20.566 1.00 28.43 635 GLY A O 1
ATOM 581 N N . LEU A 1 76 ? -33.458 -26.174 -22.287 1.00 27.26 636 LEU A N 1
ATOM 582 C CA . LEU A 1 76 ? -32.087 -25.680 -22.088 1.00 28.64 636 LEU A CA 1
ATOM 583 C C . LEU A 1 76 ? -31.789 -25.460 -20.613 1.00 31.85 636 LEU A C 1
ATOM 584 O O . LEU A 1 76 ? -32.527 -24.758 -19.929 1.00 35.09 636 LEU A O 1
ATOM 589 N N . GLN A 1 77 ? -30.707 -26.060 -20.132 1.00 29.49 637 GLN A N 1
ATOM 590 C CA . GLN A 1 77 ? -30.284 -25.886 -18.753 1.00 29.57 637 GLN A CA 1
ATOM 591 C C . GLN A 1 77 ? -29.252 -24.772 -18.647 1.00 24.86 637 GLN A C 1
ATOM 592 O O . GLN A 1 77 ? -28.985 -24.269 -17.558 1.00 24.04 637 GLN A O 1
ATOM 598 N N . LEU A 1 78 ? -28.673 -24.384 -19.784 1.00 24.86 638 LEU A N 1
ATOM 599 C CA . LEU A 1 78 ? -27.587 -23.393 -19.790 1.00 24.56 638 LEU A CA 1
ATOM 600 C C . LEU A 1 78 ? -27.331 -22.853 -21.193 1.00 22.56 638 LEU A C 1
ATOM 601 O O . LEU A 1 78 ? -27.249 -23.618 -22.144 1.00 22.88 638 LEU A O 1
ATOM 606 N N . LEU A 1 79 ? -27.199 -21.536 -21.317 1.00 24.61 639 LEU A N 1
ATOM 607 C CA . LEU A 1 79 ? -26.801 -20.923 -22.581 1.00 24.45 639 LEU A CA 1
ATOM 608 C C . LEU A 1 79 ? -25.483 -20.241 -22.360 1.00 20.63 639 LEU A C 1
ATOM 609 O O . LEU A 1 79 ? -25.387 -19.352 -21.506 1.00 23.06 639 LEU A O 1
ATOM 614 N N . ILE A 1 80 ? -24.471 -20.630 -23.120 1.00 18.72 640 ILE A N 1
ATOM 615 C CA . ILE A 1 80 ? -23.200 -19.943 -23.013 1.00 19.97 640 ILE A CA 1
ATOM 616 C C . ILE A 1 80 ? -23.250 -18.822 -24.023 1.00 23.13 640 ILE A C 1
ATOM 617 O O . ILE A 1 80 ? -23.343 -19.068 -25.232 1.00 19.81 640 ILE A O 1
ATOM 622 N N . VAL A 1 81 ? -23.212 -17.585 -23.539 1.00 20.97 641 VAL A N 1
ATOM 623 C CA . VAL A 1 81 ? -23.337 -16.463 -24.452 1.00 22.97 641 VAL A CA 1
ATOM 624 C C . VAL A 1 81 ? -22.010 -15.765 -24.698 1.00 23.13 641 VAL A C 1
ATOM 625 O O . VAL A 1 81 ? -21.360 -15.308 -23.754 1.00 23.48 641 VAL A O 1
ATOM 629 N N . ILE A 1 82 ? -21.602 -15.673 -25.960 1.00 21.57 642 ILE A N 1
ATOM 630 C CA . ILE A 1 82 ? -20.470 -14.804 -26.278 1.00 25.00 642 ILE A CA 1
ATOM 631 C C . ILE A 1 82 ? -20.973 -13.403 -26.658 1.00 23.19 642 ILE A C 1
ATOM 632 O O . ILE A 1 82 ? -21.636 -13.217 -27.678 1.00 21.62 642 ILE A O 1
ATOM 637 N N . LEU A 1 83 ? -20.626 -12.430 -25.826 1.00 20.20 643 LEU A N 1
ATOM 638 C CA . LEU A 1 83 ? -21.115 -11.052 -25.936 1.00 24.18 643 LEU A CA 1
ATOM 639 C C . LEU A 1 83 ? -20.622 -10.327 -27.179 1.00 24.98 643 LEU A C 1
ATOM 640 O O . LEU A 1 83 ? -19.571 -10.651 -27.725 1.00 27.18 643 LEU A O 1
ATOM 645 N N . PRO A 1 84 ? -21.374 -9.311 -27.617 1.00 28.99 644 PRO A N 1
ATOM 646 C CA . PRO A 1 84 ? -20.930 -8.485 -28.744 1.00 28.88 644 PRO A CA 1
ATOM 647 C C . PRO A 1 84 ? -19.540 -7.907 -28.494 1.00 26.52 644 PRO A C 1
ATOM 648 O O . PRO A 1 84 ? -19.082 -7.883 -27.344 1.00 26.51 644 PRO A O 1
ATOM 652 N N . ASP A 1 85 ? -18.870 -7.463 -29.549 1.00 23.31 645 ASP A N 1
ATOM 653 C CA . ASP A 1 85 ? -17.539 -6.893 -29.382 1.00 32.29 645 ASP A CA 1
ATOM 654 C C . ASP A 1 85 ? -17.592 -5.564 -28.641 1.00 29.77 645 ASP A C 1
ATOM 655 O O . ASP A 1 85 ? -16.696 -5.251 -27.869 1.00 28.77 645 ASP A O 1
ATOM 660 N N . VAL A 1 86 ? -18.638 -4.777 -28.874 1.00 29.42 646 VAL A N 1
ATOM 661 C CA . VAL A 1 86 ? -18.777 -3.497 -28.185 1.00 29.27 646 VAL A CA 1
ATOM 662 C C . VAL A 1 86 ? -19.651 -3.699 -26.954 1.00 33.39 646 VAL A C 1
ATOM 663 O O . VAL A 1 86 ? -20.696 -4.363 -27.029 1.00 31.66 646 VAL A O 1
ATOM 667 N N . THR A 1 87 ? -19.225 -3.171 -25.809 1.00 30.66 647 THR A N 1
ATOM 668 C CA . THR A 1 87 ? -20.006 -3.400 -24.599 1.00 29.15 647 THR A CA 1
ATOM 669 C C . THR A 1 87 ? -21.244 -2.509 -24.599 1.00 34.68 647 THR A C 1
ATOM 670 O O . THR A 1 87 ? -21.312 -1.551 -25.364 1.00 36.91 647 THR A O 1
ATOM 674 N N . GLY A 1 88 ? -22.230 -2.849 -23.774 1.00 33.39 648 GLY A N 1
ATOM 675 C CA . GLY A 1 88 ? -23.458 -2.074 -23.693 1.00 35.02 648 GLY A CA 1
ATOM 676 C C . GLY A 1 88 ? -24.727 -2.888 -23.904 1.00 38.99 648 GLY A C 1
ATOM 677 O O . GLY A 1 88 ? -25.835 -2.389 -23.682 1.00 37.12 648 GLY A O 1
ATOM 678 N N . SER A 1 89 ? -24.565 -4.145 -24.328 1.00 34.15 649 SER A N 1
ATOM 679 C CA . SER A 1 89 ? -25.699 -5.031 -24.568 1.00 32.51 649 SER A CA 1
ATOM 680 C C . SER A 1 89 ? -25.956 -6.009 -23.420 1.00 31.42 649 SER A C 1
ATOM 681 O O . SER A 1 89 ? -26.992 -6.671 -23.395 1.00 31.97 649 SER A O 1
ATOM 684 N N . TYR A 1 90 ? -25.029 -6.101 -22.472 1.00 31.13 650 TYR A N 1
ATOM 685 C CA . TYR A 1 90 ? -25.114 -7.123 -21.417 1.00 28.93 650 TYR A CA 1
ATOM 686 C C . TYR A 1 90 ? -26.411 -7.072 -20.602 1.00 29.30 650 TYR A C 1
ATOM 687 O O . TYR A 1 90 ? -27.020 -8.112 -20.325 1.00 33.38 650 TYR A O 1
ATOM 696 N N . GLY A 1 91 ? -26.841 -5.872 -20.223 1.00 36.60 651 GLY A N 1
ATOM 697 C CA . GLY A 1 91 ? -28.104 -5.713 -19.511 1.00 31.18 651 GLY A CA 1
ATOM 698 C C . GLY A 1 91 ? -29.280 -6.254 -20.303 1.00 30.70 651 GLY A C 1
ATOM 699 O O . GLY A 1 91 ? -30.087 -7.013 -19.778 1.00 28.59 651 GLY A O 1
ATOM 700 N N . LYS A 1 92 ? -29.368 -5.861 -21.571 1.00 33.27 652 LYS A N 1
ATOM 701 C CA . LYS A 1 92 ? -30.383 -6.381 -22.467 1.00 32.35 652 LYS A CA 1
ATOM 702 C C . LYS A 1 92 ? -30.383 -7.919 -22.486 1.00 32.95 652 LYS A C 1
ATOM 703 O O . LYS A 1 92 ? -31.440 -8.553 -22.336 1.00 29.94 652 LYS A O 1
ATOM 709 N N . ILE A 1 93 ? -29.205 -8.520 -22.659 1.00 31.54 653 ILE A N 1
ATOM 710 C CA . ILE A 1 93 ? -29.115 -9.978 -22.767 1.00 27.41 653 ILE A CA 1
ATOM 711 C C . ILE A 1 93 ? -29.544 -10.694 -21.494 1.00 25.85 653 ILE A C 1
ATOM 712 O O . ILE A 1 93 ? -30.236 -11.710 -21.556 1.00 29.07 653 ILE A O 1
ATOM 717 N N . LYS A 1 94 ? -29.142 -10.174 -20.338 1.00 30.17 654 LYS A N 1
ATOM 718 C CA . LYS A 1 94 ? -29.475 -10.832 -19.078 1.00 33.25 654 LYS A CA 1
ATOM 719 C C . LYS A 1 94 ? -30.957 -10.712 -18.817 1.00 31.96 654 LYS A C 1
ATOM 720 O O . LYS A 1 94 ? -31.600 -11.677 -18.396 1.00 29.88 654 LYS A O 1
ATOM 726 N N . ARG A 1 95 ? -31.481 -9.512 -19.057 1.00 30.11 655 ARG A N 1
ATOM 727 C CA . ARG A 1 95 ? -32.904 -9.240 -18.918 1.00 32.48 655 ARG A CA 1
ATOM 728 C C . ARG A 1 95 ? -33.710 -10.239 -19.758 1.00 29.36 655 ARG A C 1
ATOM 729 O O . ARG A 1 95 ? -34.643 -10.868 -19.270 1.00 30.92 655 ARG A O 1
ATOM 737 N N . ILE A 1 96 ? -33.322 -10.411 -21.013 1.00 31.30 656 ILE A N 1
ATOM 738 C CA . ILE A 1 96 ? -34.066 -11.288 -21.913 1.00 29.58 656 ILE A CA 1
ATOM 739 C C . ILE A 1 96 ? -33.991 -12.729 -21.431 1.00 31.64 656 ILE A C 1
ATOM 740 O O . ILE A 1 96 ? -34.998 -13.440 -21.377 1.00 31.19 656 ILE A O 1
ATOM 745 N N . CYS A 1 97 ? -32.790 -13.156 -21.067 1.00 27.10 657 CYS A N 1
ATOM 746 C CA . CYS A 1 97 ? -32.599 -14.521 -20.613 1.00 30.29 657 CYS A CA 1
ATOM 747 C C . CYS A 1 97 ? -33.247 -14.772 -19.261 1.00 33.16 657 CYS A C 1
ATOM 748 O O . CYS A 1 97 ? -34.077 -15.682 -19.104 1.00 29.61 657 CYS A O 1
ATOM 751 N N . GLU A 1 98 ? -32.854 -13.973 -18.280 1.00 28.11 658 GLU A N 1
ATOM 752 C CA . GLU A 1 98 ? -33.214 -14.268 -16.896 1.00 32.41 658 GLU A CA 1
ATOM 753 C C . GLU A 1 98 ? -34.676 -13.945 -16.619 1.00 35.49 658 GLU A C 1
ATOM 754 O O . GLU A 1 98 ? -35.416 -14.785 -16.111 1.00 40.76 658 GLU A O 1
ATOM 760 N N . THR A 1 99 ? -35.091 -12.739 -16.980 1.00 31.05 659 THR A N 1
ATOM 761 C CA . THR A 1 99 ? -36.443 -12.298 -16.703 1.00 38.91 659 THR A CA 1
ATOM 762 C C . THR A 1 99 ? -37.439 -12.725 -17.785 1.00 36.49 659 THR A C 1
ATOM 763 O O . THR A 1 99 ? -38.496 -13.282 -17.476 1.00 36.96 659 THR A O 1
ATOM 767 N N . GLU A 1 100 ? -37.115 -12.485 -19.054 1.00 33.86 660 GLU A N 1
ATOM 768 C CA . GLU A 1 100 ? -38.133 -12.650 -20.084 1.00 29.12 660 GLU A CA 1
ATOM 769 C C . GLU A 1 100 ? -38.365 -14.066 -20.620 1.00 32.49 660 GLU A C 1
ATOM 770 O O . GLU A 1 100 ? -39.516 -14.490 -20.764 1.00 23.23 660 GLU A O 1
ATOM 776 N N . LEU A 1 101 ? -37.304 -14.822 -20.885 1.00 30.58 661 LEU A N 1
ATOM 777 C CA . LEU A 1 101 ? -37.507 -16.139 -21.491 1.00 26.06 661 LEU A CA 1
ATOM 778 C C . LEU A 1 101 ? -37.352 -17.278 -20.485 1.00 31.49 661 LEU A C 1
ATOM 779 O O . LEU A 1 101 ? -37.858 -18.394 -20.693 1.00 27.67 661 LEU A O 1
ATOM 784 N N . GLY A 1 102 ? -36.663 -16.987 -19.387 1.00 30.39 662 GLY A N 1
ATOM 785 C CA . GLY A 1 102 ? -36.380 -17.990 -18.374 1.00 32.51 662 GLY A CA 1
ATOM 786 C C . GLY A 1 102 ? -35.304 -18.938 -18.850 1.00 30.35 662 GLY A C 1
ATOM 787 O O . GLY A 1 102 ? -35.527 -20.142 -19.011 1.00 33.83 662 GLY A O 1
ATOM 788 N N . ILE A 1 103 ? -34.125 -18.388 -19.095 1.00 29.13 663 ILE A N 1
ATOM 789 C CA . ILE A 1 103 ? -32.992 -19.214 -19.474 1.00 28.75 663 ILE A CA 1
ATOM 790 C C . ILE A 1 103 ? -31.744 -18.866 -18.670 1.00 31.59 663 ILE A C 1
ATOM 791 O O . ILE A 1 103 ? -31.340 -17.690 -18.567 1.00 30.25 663 ILE A O 1
ATOM 796 N N . VAL A 1 104 ? -31.165 -19.897 -18.067 1.00 28.10 664 VAL A N 1
ATOM 797 C CA . VAL A 1 104 ? -29.951 -19.731 -17.299 1.00 27.81 664 VAL A CA 1
ATOM 798 C C . VAL A 1 104 ? -28.824 -19.472 -18.279 1.00 22.07 664 VAL A C 1
ATOM 799 O O . VAL A 1 104 ? -28.533 -20.304 -19.137 1.00 23.13 664 VAL A O 1
ATOM 803 N N . SER A 1 105 ? -28.199 -18.310 -18.168 1.00 21.61 665 SER A N 1
ATOM 804 C CA . SER A 1 105 ? -27.129 -17.966 -19.091 1.00 25.79 665 SER A CA 1
ATOM 805 C C . SER A 1 105 ? -25.803 -17.650 -18.396 1.00 24.21 665 SER A C 1
ATOM 806 O O . SER A 1 105 ? -25.771 -17.192 -17.255 1.00 24.72 665 SER A O 1
ATOM 809 N N . GLN A 1 106 ? -24.716 -17.891 -19.107 1.00 23.01 666 GLN A N 1
ATOM 810 C CA . GLN A 1 106 ? -23.400 -17.420 -18.684 1.00 26.82 666 GLN A CA 1
ATOM 811 C C . GLN A 1 106 ? -22.802 -16.549 -19.795 1.00 24.57 666 GLN A C 1
ATOM 812 O O . GLN A 1 106 ? -22.555 -17.025 -20.914 1.00 20.20 666 GLN A O 1
ATOM 818 N N . CYS A 1 107 ? -22.592 -15.273 -19.484 1.00 22.80 667 CYS A N 1
ATOM 819 C CA . CYS A 1 107 ? -22.090 -14.324 -20.460 1.00 20.82 667 CYS A CA 1
ATOM 820 C C . CYS A 1 107 ? -20.566 -14.136 -20.352 1.00 25.10 667 CYS A C 1
ATOM 821 O O . CYS A 1 107 ? -20.010 -13.994 -19.254 1.00 26.10 667 CYS A O 1
ATOM 824 N N . CYS A 1 108 ? -19.911 -14.144 -21.512 1.00 25.48 668 CYS A N 1
ATOM 825 C CA . CYS A 1 108 ? -18.457 -14.120 -21.620 1.00 22.91 668 CYS A CA 1
ATOM 826 C C . CYS A 1 108 ? -17.976 -13.122 -22.649 1.00 23.85 668 CYS A C 1
ATOM 827 O O . CYS A 1 108 ? -18.407 -13.162 -23.801 1.00 24.96 668 CYS A O 1
ATOM 830 N N . GLN A 1 109 ? -17.058 -12.250 -22.255 1.00 25.96 669 GLN A N 1
ATOM 831 C CA . GLN A 1 109 ? -16.506 -11.260 -23.174 1.00 26.55 669 GLN A CA 1
ATOM 832 C C . GLN A 1 109 ? -15.599 -11.876 -24.249 1.00 29.74 669 GLN A C 1
ATOM 833 O O . GLN A 1 109 ? -14.653 -12.609 -23.941 1.00 27.38 669 GLN A O 1
ATOM 839 N N . PRO A 1 110 ? -15.882 -11.559 -25.520 1.00 26.74 670 PRO A N 1
ATOM 840 C CA . PRO A 1 110 ? -15.143 -12.113 -26.660 1.00 26.60 670 PRO A CA 1
ATOM 841 C C . PRO A 1 110 ? -13.617 -11.912 -26.585 1.00 31.80 670 PRO A C 1
ATOM 842 O O . PRO A 1 110 ? -12.866 -12.786 -27.025 1.00 33.07 670 PRO A O 1
ATOM 846 N N . ARG A 1 111 ? -13.164 -10.798 -26.022 1.00 27.50 671 ARG A N 1
ATOM 847 C CA . ARG A 1 111 ? -11.735 -10.559 -25.879 1.00 30.63 671 ARG A CA 1
ATOM 848 C C . ARG A 1 111 ? -11.102 -11.511 -24.854 1.00 37.15 671 ARG A C 1
ATOM 849 O O . ARG A 1 111 ? -9.935 -11.916 -24.980 1.00 37.75 671 ARG A O 1
ATOM 857 N N . GLN A 1 112 ? -11.876 -11.872 -23.837 1.00 31.70 672 GLN A N 1
ATOM 858 C CA . GLN A 1 112 ? -11.398 -12.804 -22.824 1.00 31.53 672 GLN A CA 1
ATOM 859 C C . GLN A 1 112 ? -11.481 -14.234 -23.330 1.00 31.60 672 GLN A C 1
ATOM 860 O O . GLN A 1 112 ? -10.577 -15.038 -23.083 1.00 30.09 672 GLN A O 1
ATOM 866 N N . VAL A 1 113 ? -12.573 -14.551 -24.024 1.00 31.71 673 VAL A N 1
ATOM 867 C CA . VAL A 1 113 ? -12.747 -15.868 -24.636 1.00 29.36 673 VAL A CA 1
ATOM 868 C C . VAL A 1 113 ? -11.566 -16.151 -25.556 1.00 30.00 673 VAL A C 1
ATOM 869 O O . VAL A 1 113 ? -11.042 -17.269 -25.605 1.00 30.07 673 VAL A O 1
ATOM 873 N N . ASN A 1 114 ? -11.142 -15.115 -26.268 1.00 32.08 674 ASN A N 1
ATOM 874 C CA . ASN A 1 114 ? -10.000 -15.205 -27.164 1.00 35.96 674 ASN A CA 1
ATOM 875 C C . ASN A 1 114 ? -8.690 -15.606 -26.461 1.00 30.73 674 ASN A C 1
ATOM 876 O O . ASN A 1 114 ? -7.834 -16.239 -27.063 1.00 30.57 674 ASN A O 1
ATOM 881 N N . LYS A 1 115 ? -8.534 -15.231 -25.197 1.00 33.08 675 LYS A N 1
ATOM 882 C CA . LYS A 1 115 ? -7.309 -15.540 -24.459 1.00 29.44 675 LYS A CA 1
ATOM 883 C C . LYS A 1 115 ? -7.232 -17.019 -24.066 1.00 31.64 675 LYS A C 1
ATOM 884 O O . LYS A 1 115 ? -6.138 -17.557 -23.879 1.00 33.37 675 LYS A O 1
ATOM 890 N N . LEU A 1 116 ? -8.389 -17.666 -23.932 1.00 31.07 676 LEU A N 1
ATOM 891 C CA . LEU A 1 116 ? -8.461 -19.045 -23.439 1.00 33.15 676 LEU A CA 1
ATOM 892 C C . LEU A 1 116 ? -7.579 -19.236 -22.192 1.00 30.20 676 LEU A C 1
ATOM 893 O O . LEU A 1 116 ? -6.853 -20.233 -22.063 1.00 26.50 676 LEU A O 1
ATOM 898 N N . ASN A 1 117 ? -7.626 -18.255 -21.295 1.00 29.81 677 ASN A N 1
ATOM 899 C CA . ASN A 1 117 ? -6.891 -18.345 -20.048 1.00 30.37 677 ASN A CA 1
ATOM 900 C C . ASN A 1 117 ? -7.546 -19.391 -19.153 1.00 33.32 677 ASN A C 1
ATOM 901 O O . ASN A 1 117 ? -8.760 -19.379 -18.947 1.00 30.52 677 ASN A O 1
ATOM 906 N N . LYS A 1 118 ? -6.752 -20.318 -18.640 1.00 29.44 678 LYS A N 1
ATOM 907 C CA . LYS A 1 118 ? -7.333 -21.419 -17.891 1.00 32.80 678 LYS A CA 1
ATOM 908 C C . LYS A 1 118 ? -7.836 -21.023 -16.497 1.00 34.35 678 LYS A C 1
ATOM 909 O O . LYS A 1 118 ? -8.700 -21.709 -15.927 1.00 34.54 678 LYS A O 1
ATOM 915 N N . GLN A 1 119 ? -7.317 -19.919 -15.962 1.00 30.78 679 GLN A N 1
ATOM 916 C CA . GLN A 1 119 ? -7.815 -19.388 -14.697 1.00 35.56 679 GLN A CA 1
ATOM 917 C C . GLN A 1 119 ? -9.133 -18.631 -14.895 1.00 36.71 679 GLN A C 1
ATOM 918 O O . GLN A 1 119 ? -9.966 -18.546 -13.984 1.00 32.77 679 GLN A O 1
ATOM 924 N N . TYR A 1 120 ? -9.319 -18.076 -16.088 1.00 34.57 680 TYR A N 1
ATOM 925 C CA . TYR A 1 120 ? -10.581 -17.425 -16.422 1.00 30.86 680 TYR A CA 1
ATOM 926 C C . TYR A 1 120 ? -11.674 -18.484 -16.504 1.00 30.12 680 TYR A C 1
ATOM 927 O O . TYR A 1 120 ? -12.768 -18.321 -15.953 1.00 27.83 680 TYR A O 1
ATOM 936 N N . MET A 1 121 ? -11.356 -19.586 -17.171 1.00 29.37 681 MET A N 1
ATOM 937 C CA . MET A 1 121 ? -12.288 -20.692 -17.308 1.00 28.38 681 MET A CA 1
ATOM 938 C C . MET A 1 121 ? -12.535 -21.431 -15.988 1.00 32.66 681 MET A C 1
ATOM 939 O O . MET A 1 121 ? -13.610 -22.008 -15.780 1.00 25.91 681 MET A O 1
ATOM 944 N N . GLU A 1 122 ? -11.547 -21.419 -15.099 1.00 28.92 682 GLU A N 1
ATOM 945 C CA . GLU A 1 122 ? -11.776 -21.920 -13.748 1.00 33.36 682 GLU A CA 1
ATOM 946 C C . GLU A 1 122 ? -12.873 -21.088 -13.078 1.00 28.72 682 GLU A C 1
ATOM 947 O O . GLU A 1 122 ? -13.861 -21.630 -12.591 1.00 24.50 682 GLU A O 1
ATOM 953 N N . ASN A 1 123 ? -12.700 -19.766 -13.092 1.00 31.50 683 ASN A N 1
ATOM 954 C CA . ASN A 1 123 ? -13.704 -18.823 -12.579 1.00 32.84 683 ASN A CA 1
ATOM 955 C C . ASN A 1 123 ? -15.102 -18.985 -13.184 1.00 28.51 683 ASN A C 1
ATOM 956 O O . ASN A 1 123 ? -16.096 -19.058 -12.464 1.00 31.17 683 ASN A O 1
ATOM 961 N N . VAL A 1 124 ? -15.169 -19.019 -14.508 1.00 25.02 684 VAL A N 1
ATOM 962 C CA . VAL A 1 124 ? -16.431 -19.239 -15.210 1.00 25.94 684 VAL A CA 1
ATOM 963 C C . VAL A 1 124 ? -17.060 -20.576 -14.839 1.00 25.13 684 VAL A C 1
ATOM 964 O O . VAL A 1 124 ? -18.265 -20.651 -14.584 1.00 28.54 684 VAL A O 1
ATOM 968 N N . ALA A 1 125 ? -16.254 -21.630 -14.803 1.00 26.62 685 ALA A N 1
ATOM 969 C CA . ALA A 1 125 ? -16.754 -22.961 -14.443 1.00 28.23 685 ALA A CA 1
ATOM 970 C C . ALA A 1 125 ? -17.470 -22.973 -13.085 1.00 21.53 685 ALA A C 1
ATOM 971 O O . ALA A 1 125 ? -18.531 -23.564 -12.941 1.00 24.72 685 ALA A O 1
ATOM 973 N N . LEU A 1 126 ? -16.903 -22.298 -12.098 1.00 27.44 686 LEU A N 1
ATOM 974 C CA . LEU A 1 126 ? -17.514 -22.268 -10.768 1.00 22.58 686 LEU A CA 1
ATOM 975 C C . LEU A 1 126 ? -18.794 -21.432 -10.794 1.00 26.13 686 LEU A C 1
ATOM 976 O O . LEU A 1 126 ? -19.774 -21.770 -10.124 1.00 23.94 686 LEU A O 1
ATOM 981 N N . LYS A 1 127 ? -18.773 -20.343 -11.566 1.00 22.43 687 LYS A N 1
ATOM 982 C CA . LYS A 1 127 ? -19.967 -19.524 -11.777 1.00 25.52 687 LYS A CA 1
ATOM 983 C C . LYS A 1 127 ? -21.059 -20.359 -12.425 1.00 24.39 687 LYS A C 1
ATOM 984 O O . LYS A 1 127 ? -22.203 -20.309 -12.010 1.00 25.82 687 LYS A O 1
ATOM 990 N N . ILE A 1 128 ? -20.692 -21.143 -13.436 1.00 23.05 688 ILE A N 1
ATOM 991 C CA . ILE A 1 128 ? -21.647 -22.032 -14.095 1.00 24.44 688 ILE A CA 1
ATOM 992 C C . ILE A 1 128 ? -22.210 -23.108 -13.160 1.00 23.89 688 ILE A C 1
ATOM 993 O O . ILE A 1 128 ? -23.380 -23.437 -13.248 1.00 28.74 688 ILE A O 1
ATOM 998 N N . ASN A 1 129 ? -21.386 -23.649 -12.262 1.00 26.59 689 ASN A N 1
ATOM 999 C CA . ASN A 1 129 ? -21.856 -24.682 -11.323 1.00 25.96 689 ASN A CA 1
ATOM 1000 C C . ASN A 1 129 ? -22.973 -24.199 -10.408 1.00 24.40 689 ASN A C 1
ATOM 1001 O O . ASN A 1 129 ? -23.966 -24.885 -10.233 1.00 31.49 689 ASN A O 1
ATOM 1006 N N . VAL A 1 130 ? -22.824 -23.017 -9.828 1.00 22.57 690 VAL A N 1
ATOM 1007 C CA . VAL A 1 130 ? -23.895 -22.468 -9.005 1.00 25.25 690 VAL A CA 1
ATOM 1008 C C . VAL A 1 130 ? -25.168 -22.106 -9.798 1.00 26.89 690 VAL A C 1
ATOM 1009 O O . VAL A 1 130 ? -26.270 -22.395 -9.342 1.00 26.62 690 VAL A O 1
ATOM 1013 N N . LYS A 1 131 ? -25.010 -21.506 -10.981 1.00 24.40 691 LYS A N 1
ATOM 1014 C CA . LYS A 1 131 ? -26.144 -21.152 -11.832 1.00 27.62 691 LYS A CA 1
ATOM 1015 C C . LYS A 1 131 ? -26.977 -22.358 -12.239 1.00 26.93 691 LYS A C 1
ATOM 1016 O O . LYS A 1 131 ? -28.166 -22.226 -12.533 1.00 29.62 691 LYS A O 1
ATOM 1022 N N . THR A 1 132 ? -26.331 -23.519 -12.273 1.00 26.14 692 THR A N 1
ATOM 1023 C CA . THR A 1 132 ? -26.921 -24.768 -12.754 1.00 28.57 692 THR A CA 1
ATOM 1024 C C . THR A 1 132 ? -27.405 -25.634 -11.589 1.00 31.24 692 THR A C 1
ATOM 1025 O O . THR A 1 132 ? -27.900 -26.747 -11.775 1.00 30.52 692 THR A O 1
ATOM 1029 N N . GLY A 1 133 ? -27.253 -25.132 -10.373 1.00 29.56 693 GLY A N 1
ATOM 1030 C CA . GLY A 1 133 ? -27.750 -25.868 -9.228 1.00 29.08 693 GLY A CA 1
ATOM 1031 C C . GLY A 1 133 ? -26.715 -26.577 -8.384 1.00 26.50 693 GLY A C 1
ATOM 1032 O O . GLY A 1 133 ? -27.074 -27.262 -7.435 1.00 28.09 693 GLY A O 1
ATOM 1033 N N . GLY A 1 134 ? -25.436 -26.419 -8.719 1.00 28.99 694 GLY A N 1
ATOM 1034 C CA . GLY A 1 134 ? -24.368 -27.000 -7.935 1.00 23.14 694 GLY A CA 1
ATOM 1035 C C . GLY A 1 134 ? -24.066 -26.192 -6.689 1.00 28.51 694 GLY A C 1
ATOM 1036 O O . GLY A 1 134 ? -24.699 -25.158 -6.448 1.00 27.57 694 GLY A O 1
ATOM 1037 N N . ARG A 1 135 ? -23.089 -26.658 -5.907 1.00 26.13 695 ARG A N 1
ATOM 1038 C CA . ARG A 1 135 ? -22.618 -25.976 -4.703 1.00 24.23 695 ARG A CA 1
ATOM 1039 C C . ARG A 1 135 ? -21.111 -25.776 -4.775 1.00 27.52 695 ARG A C 1
ATOM 1040 O O . ARG A 1 135 ? -20.363 -26.711 -5.119 1.00 26.05 695 ARG A O 1
ATOM 1048 N N . ASN A 1 136 ? -20.664 -24.581 -4.406 1.00 22.94 696 ASN A N 1
ATOM 1049 C CA . ASN A 1 136 ? -19.240 -24.279 -4.339 1.00 26.65 696 ASN A CA 1
ATOM 1050 C C . ASN A 1 136 ? -18.802 -23.966 -2.904 1.00 27.08 696 ASN A C 1
ATOM 1051 O O . ASN A 1 136 ? -19.630 -23.626 -2.060 1.00 27.02 696 ASN A O 1
ATOM 1056 N N . THR A 1 137 ? -17.503 -24.066 -2.631 1.00 26.74 697 THR A N 1
ATOM 1057 C CA . THR A 1 137 ? -16.964 -23.627 -1.342 1.00 30.51 697 THR A CA 1
ATOM 1058 C C . THR A 1 137 ? -15.528 -23.120 -1.508 1.00 32.37 697 THR A C 1
ATOM 1059 O O . THR A 1 137 ? -14.982 -23.139 -2.618 1.00 30.91 697 THR A O 1
ATOM 1063 N N . VAL A 1 138 ? -14.939 -22.658 -0.403 1.00 31.03 698 VAL A N 1
ATOM 1064 C CA . VAL A 1 138 ? -13.530 -22.292 -0.349 1.00 30.99 698 VAL A CA 1
ATOM 1065 C C . VAL A 1 138 ? -12.873 -23.103 0.758 1.00 34.70 698 VAL A C 1
ATOM 1066 O O . VAL A 1 138 ? -13.337 -23.087 1.903 1.00 30.33 698 VAL A O 1
ATOM 1070 N N . LEU A 1 139 ? -11.811 -23.829 0.417 1.00 31.31 699 LEU A N 1
ATOM 1071 C CA . LEU A 1 139 ? -11.161 -24.689 1.396 1.00 38.69 699 LEU A CA 1
ATOM 1072 C C . LEU A 1 139 ? -10.157 -23.902 2.248 1.00 34.01 699 LEU A C 1
ATOM 1073 O O . LEU A 1 139 ? -10.114 -24.060 3.470 1.00 39.75 699 LEU A O 1
ATOM 1079 N N . ASP B 1 2 ? -38.211 -21.023 -72.303 1.00 35.39 562 ASP B N 1
ATOM 1080 C CA . ASP B 1 2 ? -37.509 -20.722 -73.554 1.00 37.39 562 ASP B CA 1
ATOM 1081 C C . ASP B 1 2 ? -35.993 -20.642 -73.417 1.00 36.21 562 ASP B C 1
ATOM 1082 O O . ASP B 1 2 ? -35.272 -21.050 -74.323 1.00 38.73 562 ASP B O 1
ATOM 1087 N N . LYS B 1 3 ? -35.509 -20.103 -72.300 1.00 35.91 563 LYS B N 1
ATOM 1088 C CA . LYS B 1 3 ? -34.069 -20.037 -72.042 1.00 36.86 563 LYS B CA 1
ATOM 1089 C C . LYS B 1 3 ? -33.577 -21.313 -71.363 1.00 35.22 563 LYS B C 1
ATOM 1090 O O . LYS B 1 3 ? -34.067 -21.676 -70.293 1.00 36.68 563 LYS B O 1
ATOM 1096 N N . LYS B 1 4 ? -32.602 -21.985 -71.974 1.00 32.64 564 LYS B N 1
ATOM 1097 C CA . LYS B 1 4 ? -32.210 -23.334 -71.540 1.00 31.68 564 LYS B CA 1
ATOM 1098 C C . LYS B 1 4 ? -30.703 -23.533 -71.384 1.00 31.37 564 LYS B C 1
ATOM 1099 O O . LYS B 1 4 ? -29.906 -22.859 -72.032 1.00 29.80 564 LYS B O 1
ATOM 1105 N N . MET B 1 5 ? -30.327 -24.487 -70.537 1.00 28.69 565 MET B N 1
ATOM 1106 C CA . MET B 1 5 ? -28.939 -24.923 -70.428 1.00 31.63 565 MET B CA 1
ATOM 1107 C C . MET B 1 5 ? -28.603 -26.042 -71.436 1.00 30.06 565 MET B C 1
ATOM 1108 O O . MET B 1 5 ? -29.112 -27.155 -71.343 1.00 27.87 565 MET B O 1
ATOM 1113 N N . VAL B 1 6 ? -27.751 -25.738 -72.410 1.00 33.61 566 VAL B N 1
ATOM 1114 C CA . VAL B 1 6 ? -27.276 -26.771 -73.329 1.00 38.01 566 VAL B CA 1
ATOM 1115 C C . VAL B 1 6 ? -26.491 -27.823 -72.555 1.00 33.42 566 VAL B C 1
ATOM 1116 O O . VAL B 1 6 ? -26.903 -28.986 -72.474 1.00 38.64 566 VAL B O 1
ATOM 1120 N N . ASN B 1 7 ? -25.361 -27.408 -71.989 1.00 35.93 567 ASN B N 1
ATOM 1121 C CA . ASN B 1 7 ? -24.668 -28.216 -70.984 1.00 36.42 567 ASN B CA 1
ATOM 1122 C C . ASN B 1 7 ? -24.643 -27.553 -69.614 1.00 32.23 567 ASN B C 1
ATOM 1123 O O . ASN B 1 7 ? -24.243 -26.396 -69.473 1.00 25.93 567 ASN B O 1
ATOM 1128 N N . GLY B 1 8 ? -25.067 -28.296 -68.603 1.00 31.47 568 GLY B N 1
ATOM 1129 C CA . GLY B 1 8 ? -25.089 -27.771 -67.258 1.00 31.71 568 GLY B CA 1
ATOM 1130 C C . GLY B 1 8 ? -23.842 -28.149 -66.499 1.00 32.98 568 GLY B C 1
ATOM 1131 O O . GLY B 1 8 ? -23.561 -29.332 -66.321 1.00 36.16 568 GLY B O 1
ATOM 1132 N N . ALA B 1 9 ? -2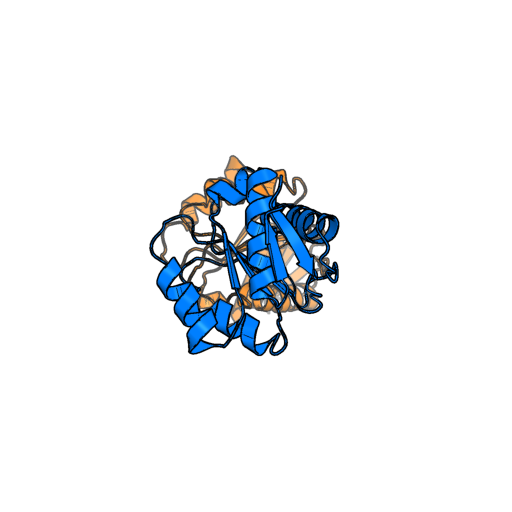3.096 -27.146 -66.048 1.00 28.66 569 ALA B N 1
ATOM 1133 C CA . ALA B 1 9 ? -21.806 -27.399 -65.420 1.00 32.07 569 ALA B CA 1
ATOM 1134 C C . ALA B 1 9 ? -21.930 -28.228 -64.144 1.00 33.47 569 ALA B C 1
ATOM 1135 O O . ALA B 1 9 ? -23.007 -28.334 -63.547 1.00 31.73 569 ALA B O 1
ATOM 1137 N N . LYS B 1 10 ? -20.816 -28.833 -63.744 1.00 38.42 570 LYS B N 1
ATOM 1138 C CA . LYS B 1 10 ? -20.765 -29.622 -62.523 1.00 30.27 570 LYS B CA 1
ATOM 1139 C C . LYS B 1 10 ? -20.034 -28.831 -61.456 1.00 28.70 570 LYS B C 1
ATOM 1140 O O . LYS B 1 10 ? -18.882 -28.447 -61.643 1.00 32.04 570 LYS B O 1
ATOM 1146 N N . VAL B 1 11 ? -20.715 -28.576 -60.344 1.00 27.91 571 VAL B N 1
ATOM 1147 C CA . VAL B 1 11 ? -20.151 -27.781 -59.263 1.00 29.31 571 VAL B CA 1
ATOM 1148 C C . VAL B 1 11 ? -19.938 -28.627 -58.006 1.00 27.02 571 VAL B C 1
ATOM 1149 O O . VAL B 1 11 ? -20.893 -29.109 -57.391 1.00 31.24 571 VAL B O 1
ATOM 1153 N N . THR B 1 12 ? -18.678 -28.796 -57.635 1.00 25.68 572 THR B N 1
ATOM 1154 C CA . THR B 1 12 ? -18.317 -29.644 -56.510 1.00 31.69 572 THR B CA 1
ATOM 1155 C C . THR B 1 12 ? -18.082 -28.808 -55.252 1.00 30.26 572 THR B C 1
ATOM 1156 O O . THR B 1 12 ? -18.502 -29.178 -54.161 1.00 30.39 572 THR B O 1
ATOM 1160 N N . SER B 1 13 ? -17.447 -27.654 -55.429 1.00 30.17 573 SER B N 1
ATOM 1161 C CA . SER B 1 13 ? -17.063 -26.793 -54.318 1.00 29.46 573 SER B CA 1
ATOM 1162 C C . SER B 1 13 ? -17.780 -25.437 -54.383 1.00 26.72 573 SER B C 1
ATOM 1163 O O . SER B 1 13 ? -17.602 -24.675 -55.337 1.00 24.49 573 SER B O 1
ATOM 1166 N N . TRP B 1 14 ? -18.604 -25.143 -53.379 1.00 31.14 574 TRP B N 1
ATOM 1167 C CA . TRP B 1 14 ? -19.340 -23.873 -53.328 1.00 25.74 574 TRP B CA 1
ATOM 1168 C C . TRP B 1 14 ? -19.665 -23.508 -51.876 1.00 30.56 574 TRP B C 1
ATOM 1169 O O . TRP B 1 14 ? -19.732 -24.384 -51.026 1.00 29.20 574 TRP B O 1
ATOM 1180 N N . THR B 1 15 ? -19.858 -22.225 -51.583 1.00 26.54 575 THR B N 1
ATOM 1181 C CA . THR B 1 15 ? -20.398 -21.835 -50.284 1.00 25.91 575 THR B CA 1
ATOM 1182 C C . THR B 1 15 ? -21.118 -20.493 -50.375 1.00 27.74 575 THR B C 1
ATOM 1183 O O . THR B 1 15 ? -21.353 -19.955 -51.478 1.00 24.70 575 THR B O 1
ATOM 1187 N N . CYS B 1 16 ? -21.479 -19.947 -49.222 1.00 22.88 576 CYS B N 1
ATOM 1188 C CA . CYS B 1 16 ? -22.308 -18.757 -49.219 1.00 22.37 576 CYS B CA 1
ATOM 1189 C C . CYS B 1 16 ? -21.889 -17.810 -48.121 1.00 23.12 576 CYS B C 1
ATOM 1190 O O . CYS B 1 16 ? -21.713 -18.228 -46.980 1.00 24.85 576 CYS B O 1
ATOM 1193 N N . VAL B 1 17 ? -21.734 -16.534 -48.458 1.00 22.41 577 VAL B N 1
ATOM 1194 C CA . VAL B 1 17 ? -21.544 -15.503 -47.439 1.00 23.23 577 VAL B CA 1
ATOM 1195 C C . VAL B 1 17 ? -22.732 -14.593 -47.483 1.00 26.77 577 VAL B C 1
ATOM 1196 O O . VAL B 1 17 ? -23.258 -14.284 -48.568 1.00 26.72 577 VAL B O 1
ATOM 1200 N N . SER B 1 18 ? -23.125 -14.123 -46.311 1.00 22.58 578 SER B N 1
ATOM 1201 C CA . SER B 1 18 ? -24.130 -13.091 -46.232 1.00 25.08 578 SER B CA 1
ATOM 1202 C C . SER B 1 18 ? -23.564 -11.861 -45.533 1.00 23.28 578 SER B C 1
ATOM 1203 O O . SER B 1 18 ? -23.059 -11.943 -44.414 1.00 22.65 578 SER B O 1
ATOM 1206 N N . PHE B 1 19 ? -23.638 -10.721 -46.205 1.00 23.16 579 PHE B N 1
ATOM 1207 C CA . PHE B 1 19 ? -23.288 -9.455 -45.580 1.00 23.19 579 PHE B CA 1
ATOM 1208 C C . PHE B 1 19 ? -24.547 -8.662 -45.171 1.00 24.70 579 PHE B C 1
ATOM 1209 O O . PHE B 1 19 ? -24.465 -7.485 -44.835 1.00 28.83 579 PHE B O 1
ATOM 1217 N N . SER B 1 20 ? -25.706 -9.316 -45.195 1.00 23.40 580 SER B N 1
ATOM 1218 C CA . SER B 1 20 ? -26.978 -8.664 -44.870 1.00 25.39 580 SER B CA 1
ATOM 1219 C C . SER B 1 20 ? -27.315 -8.864 -43.397 1.00 25.86 580 SER B C 1
ATOM 1220 O O . SER B 1 20 ? -27.305 -9.981 -42.906 1.00 28.34 580 SER B O 1
ATOM 1223 N N . THR B 1 21 ? -27.612 -7.790 -42.678 1.00 27.45 581 THR B N 1
ATOM 1224 C CA . THR B 1 21 ? -27.936 -7.948 -41.263 1.00 29.22 581 THR B CA 1
ATOM 1225 C C . THR B 1 21 ? -29.445 -8.067 -41.036 1.00 34.12 581 THR B C 1
ATOM 1226 O O . THR B 1 21 ? -29.887 -8.514 -39.981 1.00 31.35 581 THR B O 1
ATOM 1230 N N . ARG B 1 22 ? -30.234 -7.690 -42.039 1.00 30.80 582 ARG B N 1
ATOM 1231 C CA . ARG B 1 22 ? -31.686 -7.602 -41.850 1.00 39.14 582 ARG B CA 1
ATOM 1232 C C . ARG B 1 22 ? -32.449 -8.908 -42.067 1.00 34.74 582 ARG B C 1
ATOM 1233 O O . ARG B 1 22 ? -33.518 -9.109 -41.483 1.00 38.01 582 ARG B O 1
ATOM 1241 N N . ILE B 1 23 ? -31.905 -9.792 -42.900 1.00 32.84 583 ILE B N 1
ATOM 1242 C CA . ILE B 1 23 ? -32.604 -11.029 -43.252 1.00 29.18 583 ILE B CA 1
ATOM 1243 C C . ILE B 1 23 ? -32.577 -12.077 -42.157 1.00 33.51 583 ILE B C 1
ATOM 1244 O O . ILE B 1 23 ? -31.585 -12.220 -41.436 1.00 33.09 583 ILE B O 1
ATOM 1249 N N . ASP B 1 24 ? -33.682 -12.816 -42.050 1.00 40.23 584 ASP B N 1
ATOM 1250 C CA . ASP B 1 24 ? -33.778 -13.955 -41.150 1.00 36.34 584 ASP B CA 1
ATOM 1251 C C . ASP B 1 24 ? -32.550 -14.815 -41.353 1.00 35.76 584 ASP B C 1
ATOM 1252 O O . ASP B 1 24 ? -32.141 -15.032 -42.496 1.00 33.07 584 ASP B O 1
ATOM 1257 N N . ARG B 1 25 ? -31.957 -15.280 -40.248 1.00 37.70 585 ARG B N 1
ATOM 1258 C CA . ARG B 1 25 ? -30.713 -16.055 -40.284 1.00 35.55 585 ARG B CA 1
ATOM 1259 C C . ARG B 1 25 ? -30.837 -17.359 -41.075 1.00 31.78 585 ARG B C 1
ATOM 1260 O O . ARG B 1 25 ? -29.836 -17.883 -41.580 1.00 32.31 585 ARG B O 1
ATOM 1268 N N . GLY B 1 26 ? -32.050 -17.891 -41.179 1.00 31.09 586 GLY B N 1
ATOM 1269 C CA . GLY B 1 26 ? -32.266 -19.121 -41.924 1.00 28.77 586 GLY B CA 1
ATOM 1270 C C . GLY B 1 26 ? -32.476 -18.918 -43.421 1.00 33.87 586 GLY B C 1
ATOM 1271 O O . GLY B 1 26 ? -32.546 -19.888 -44.175 1.00 37.51 586 GLY B O 1
ATOM 1272 N N . LEU B 1 27 ? -32.585 -17.668 -43.866 1.00 31.43 587 LEU B N 1
ATOM 1273 C CA . LEU B 1 27 ? -32.866 -17.400 -45.286 1.00 28.80 587 LEU B CA 1
ATOM 1274 C C . LEU B 1 27 ? -31.735 -17.776 -46.267 1.00 32.71 587 LEU B C 1
ATOM 1275 O O . LEU B 1 27 ? -32.012 -18.352 -47.317 1.00 30.91 587 LEU B O 1
ATOM 1280 N N . PRO B 1 28 ? -30.465 -17.441 -45.943 1.00 29.05 588 PRO B N 1
ATOM 1281 C CA . PRO B 1 28 ? -29.364 -17.901 -46.799 1.00 31.16 588 PRO B CA 1
ATOM 1282 C C . PRO B 1 28 ? -29.387 -19.404 -47.112 1.00 34.57 588 PRO B C 1
ATOM 1283 O O . PRO B 1 28 ? -29.152 -19.782 -48.269 1.00 28.00 588 PRO B O 1
ATOM 1287 N N . GLN B 1 29 ? -29.662 -20.240 -46.111 1.00 31.65 589 GLN B N 1
ATOM 1288 C CA . GLN B 1 29 ? -29.765 -21.675 -46.343 1.00 30.59 589 GLN B CA 1
ATOM 1289 C C . GLN B 1 29 ? -30.987 -22.003 -47.189 1.00 33.56 589 GLN B C 1
ATOM 1290 O O . GLN B 1 29 ? -30.915 -22.813 -48.113 1.00 32.22 589 GLN B O 1
ATOM 1296 N N . GLU B 1 30 ? -32.109 -21.376 -46.864 1.00 35.16 590 GLU B N 1
ATOM 1297 C CA . GLU B 1 30 ? -33.351 -21.615 -47.595 1.00 34.56 590 GLU B CA 1
ATOM 1298 C C . GLU B 1 30 ? -33.203 -21.203 -49.048 1.00 36.17 590 GLU B C 1
ATOM 1299 O O . GLU B 1 30 ? -33.601 -21.934 -49.958 1.00 34.45 590 GLU B O 1
ATOM 1305 N N . PHE B 1 31 ? -32.606 -20.034 -49.255 1.00 32.91 591 PHE B N 1
ATOM 1306 C CA . PHE B 1 31 ? -32.434 -19.488 -50.591 1.00 29.52 591 PHE B CA 1
ATOM 1307 C C . PHE B 1 31 ? -31.509 -20.351 -51.428 1.00 30.85 591 PHE B C 1
ATOM 1308 O O . PHE B 1 31 ? -31.837 -20.694 -52.553 1.00 31.60 591 PHE B O 1
ATOM 1316 N N . CYS B 1 32 ? -30.358 -20.715 -50.875 1.00 27.92 592 CYS B N 1
ATOM 1317 C CA . CYS B 1 32 ? -29.390 -21.527 -51.613 1.00 29.69 592 CYS B CA 1
ATOM 1318 C C . CYS B 1 32 ? -29.932 -22.928 -51.879 1.00 30.91 592 CYS B C 1
ATOM 1319 O O . CYS B 1 32 ? -29.533 -23.581 -52.834 1.00 28.90 592 CYS B O 1
ATOM 1322 N N . LYS B 1 33 ? -30.819 -23.397 -51.007 1.00 32.90 593 LYS B N 1
ATOM 1323 C CA . LYS B 1 33 ? -31.418 -24.719 -51.159 1.00 35.22 593 LYS B CA 1
ATOM 1324 C C . LYS B 1 33 ? -32.287 -24.738 -52.413 1.00 34.00 593 LYS B C 1
ATOM 1325 O O . LYS B 1 33 ? -32.149 -25.632 -53.244 1.00 33.33 593 LYS B O 1
ATOM 1331 N N . GLN B 1 34 ? -33.161 -23.735 -52.537 1.00 30.98 594 GLN B N 1
ATOM 1332 C CA . GLN B 1 34 ? -34.078 -23.613 -53.671 1.00 36.83 594 GLN B CA 1
ATOM 1333 C C . GLN B 1 34 ? -33.343 -23.212 -54.960 1.00 39.40 594 GLN B C 1
ATOM 1334 O O . GLN B 1 34 ? -33.648 -23.718 -56.047 1.00 36.84 594 GLN B O 1
ATOM 1340 N N . LEU B 1 35 ? -32.396 -22.283 -54.828 1.00 36.00 595 LEU B N 1
ATOM 1341 C CA . LEU B 1 35 ? -31.558 -21.848 -55.944 1.00 37.15 595 LEU B CA 1
ATOM 1342 C C . LEU B 1 35 ? -30.871 -23.050 -56.590 1.00 33.64 595 LEU B C 1
ATOM 1343 O O . LEU B 1 35 ? -30.922 -23.222 -57.809 1.00 31.89 595 LEU B O 1
ATOM 1348 N N . ILE B 1 36 ? -30.234 -23.876 -55.764 1.00 32.40 596 ILE B N 1
ATOM 1349 C CA . ILE B 1 36 ? -29.551 -25.081 -56.237 1.00 32.45 596 ILE B CA 1
ATOM 1350 C C . ILE B 1 36 ? -30.545 -26.113 -56.776 1.00 34.35 596 ILE B C 1
ATOM 1351 O O . ILE B 1 36 ? -30.322 -26.701 -57.838 1.00 37.57 596 ILE B O 1
ATOM 1356 N N . GLY B 1 37 ? -31.638 -26.323 -56.044 1.00 34.15 597 GLY B N 1
ATOM 1357 C CA . GLY B 1 37 ? -32.787 -27.043 -56.567 1.00 30.90 597 GLY B CA 1
ATOM 1358 C C . GLY B 1 37 ? -33.116 -26.586 -57.985 1.00 33.39 597 GLY B C 1
ATOM 1359 O O . GLY B 1 37 ? -33.311 -27.405 -58.875 1.00 33.09 597 GLY B O 1
ATOM 1360 N N . MET B 1 38 ? -33.144 -25.274 -58.207 1.00 33.22 598 MET B N 1
ATOM 1361 C CA . MET B 1 38 ? -33.390 -24.722 -59.544 1.00 32.62 598 MET B CA 1
ATOM 1362 C C . MET B 1 38 ? -32.246 -24.963 -60.561 1.00 34.64 598 MET B C 1
ATOM 1363 O O . MET B 1 38 ? -32.511 -25.343 -61.704 1.00 33.66 598 MET B O 1
ATOM 1368 N N . CYS B 1 39 ? -30.989 -24.746 -60.155 1.00 34.32 599 CYS B N 1
ATOM 1369 C CA . CYS B 1 39 ? -29.854 -24.973 -61.058 1.00 33.45 599 CYS B CA 1
ATOM 1370 C C . CYS B 1 39 ? -29.810 -26.429 -61.503 1.00 33.46 599 CYS B C 1
ATOM 1371 O O . CYS B 1 39 ? -29.436 -26.737 -62.634 1.00 32.67 599 CYS B O 1
ATOM 1374 N N . VAL B 1 40 ? -30.194 -27.320 -60.595 1.00 33.95 600 VAL B N 1
ATOM 1375 C CA . VAL B 1 40 ? -30.134 -28.755 -60.828 1.00 32.79 600 VAL B CA 1
ATOM 1376 C C . VAL B 1 40 ? -31.208 -29.230 -61.811 1.00 35.63 600 VAL B C 1
ATOM 1377 O O . VAL B 1 40 ? -30.932 -30.018 -62.713 1.00 37.86 600 VAL B O 1
ATOM 1381 N N . SER B 1 41 ? -32.429 -28.742 -61.642 1.00 37.29 601 SER B N 1
ATOM 1382 C CA . SER B 1 41 ? -33.527 -29.177 -62.487 1.00 37.21 601 SER B CA 1
ATOM 1383 C C . SER B 1 41 ? -33.372 -28.623 -63.894 1.00 39.53 601 SER B C 1
ATOM 1384 O O . SER B 1 41 ? -34.052 -29.066 -64.819 1.00 35.11 601 SER B O 1
ATOM 1387 N N . LYS B 1 42 ? -32.487 -27.645 -64.063 1.00 37.22 602 LYS B N 1
ATOM 1388 C CA . LYS B 1 42 ? -32.336 -27.043 -65.380 1.00 34.30 602 LYS B CA 1
ATOM 1389 C C . LYS B 1 42 ? -31.177 -27.656 -66.149 1.00 34.24 602 LYS B C 1
ATOM 1390 O O . LYS B 1 42 ? -30.994 -27.375 -67.338 1.00 29.81 602 LYS B O 1
ATOM 1396 N N . GLY B 1 43 ? -30.423 -28.523 -65.468 1.00 36.43 603 GLY B N 1
ATOM 1397 C CA . GLY B 1 43 ? -29.357 -29.279 -66.098 1.00 32.40 603 GLY B CA 1
ATOM 1398 C C . GLY B 1 43 ? -28.013 -29.304 -65.381 1.00 30.11 603 GLY B C 1
ATOM 1399 O O . GLY B 1 43 ? -27.140 -30.072 -65.770 1.00 29.50 603 GLY B O 1
ATOM 1400 N N . MET B 1 44 ? -27.828 -28.477 -64.354 1.00 29.17 604 MET B N 1
ATOM 1401 C CA . MET B 1 44 ? -26.563 -28.488 -63.613 1.00 34.86 604 MET B CA 1
ATOM 1402 C C . MET B 1 44 ? -26.505 -29.684 -62.681 1.00 34.80 604 MET B C 1
ATOM 1403 O O . MET B 1 44 ? -27.528 -30.320 -62.401 1.00 32.73 604 MET B O 1
ATOM 1408 N N . GLU B 1 45 ? -25.292 -29.991 -62.229 1.00 35.79 605 GLU B N 1
ATOM 1409 C CA . GLU B 1 45 ? -25.069 -30.920 -61.127 1.00 36.47 605 GLU B CA 1
ATOM 1410 C C . GLU B 1 45 ? -24.351 -30.210 -59.959 1.00 30.41 605 GLU B C 1
ATOM 1411 O O . GLU B 1 45 ? -23.300 -29.616 -60.153 1.00 29.77 605 GLU B O 1
ATOM 1417 N N . PHE B 1 46 ? -24.933 -30.269 -58.761 1.00 31.93 606 PHE B N 1
ATOM 1418 C CA . PHE B 1 46 ? -24.391 -29.597 -57.580 1.00 28.74 606 PHE B CA 1
ATOM 1419 C C . PHE B 1 46 ? -24.202 -30.578 -56.445 1.00 31.24 606 PHE B C 1
ATOM 1420 O O . PHE B 1 46 ? -25.079 -31.408 -56.201 1.00 35.90 606 PHE B O 1
ATOM 1428 N N . LYS B 1 47 ? -23.076 -30.465 -55.740 1.00 27.63 607 LYS B N 1
ATOM 1429 C CA . LYS B 1 47 ? -22.871 -31.161 -54.475 1.00 28.94 607 LYS B CA 1
ATOM 1430 C C . LYS B 1 47 ? -23.755 -30.510 -53.421 1.00 27.18 607 LYS B C 1
ATOM 1431 O O . LYS B 1 47 ? -23.688 -29.302 -53.226 1.00 31.06 607 LYS B O 1
ATOM 1437 N N . PRO B 1 48 ? -24.590 -31.304 -52.738 1.00 30.95 608 PRO B N 1
ATOM 1438 C CA . PRO B 1 48 ? -25.551 -30.763 -51.766 1.00 30.92 608 PRO B CA 1
ATOM 1439 C C . PRO B 1 48 ? -24.898 -29.974 -50.630 1.00 34.28 608 PRO B C 1
ATOM 1440 O O . PRO B 1 48 ? -25.509 -29.028 -50.115 1.00 32.17 608 PRO B O 1
ATOM 1444 N N . GLN B 1 49 ? -23.680 -30.352 -50.250 1.00 28.31 609 GLN B N 1
ATOM 1445 C CA . GLN B 1 49 ? -23.001 -29.719 -49.121 1.00 30.46 609 GLN B CA 1
ATOM 1446 C C . GLN B 1 49 ? -21.955 -28.721 -49.606 1.00 25.12 609 GLN B C 1
ATOM 1447 O O . GLN B 1 49 ? -21.207 -29.001 -50.546 1.00 24.77 609 GLN B O 1
ATOM 1453 N N . PRO B 1 50 ? -21.889 -27.551 -48.956 1.00 25.46 610 PRO B N 1
ATOM 1454 C CA . PRO B 1 50 ? -20.866 -26.552 -49.273 1.00 22.79 610 PRO B CA 1
ATOM 1455 C C . PRO B 1 50 ? -19.458 -27.025 -48.851 1.00 28.86 610 PRO B C 1
ATOM 1456 O O . PRO B 1 50 ? -19.332 -27.783 -47.883 1.00 27.97 610 PRO B O 1
ATOM 1460 N N . ALA B 1 51 ? -18.416 -26.586 -49.552 1.00 29.72 611 ALA B N 1
ATOM 1461 C CA . ALA B 1 51 ? -17.051 -26.955 -49.172 1.00 28.08 611 ALA B CA 1
ATOM 1462 C C . ALA B 1 51 ? -16.717 -26.469 -47.763 1.00 28.82 611 ALA B C 1
ATOM 1463 O O . ALA B 1 51 ? -16.040 -27.165 -47.004 1.00 32.40 611 ALA B O 1
ATOM 1465 N N . ILE B 1 52 ? -17.187 -25.273 -47.416 1.00 27.48 612 ILE B N 1
ATOM 1466 C CA . ILE B 1 52 ? -17.087 -24.772 -46.039 1.00 28.46 612 ILE B CA 1
ATOM 1467 C C . ILE B 1 52 ? -18.465 -24.279 -45.565 1.00 30.29 612 ILE B C 1
ATOM 1468 O O . ILE B 1 52 ? -19.350 -24.059 -46.386 1.00 26.30 612 ILE B O 1
ATOM 1473 N N . PRO B 1 53 ? -18.677 -24.169 -44.240 1.00 31.28 613 PRO B N 1
ATOM 1474 C CA . PRO B 1 53 ? -20.003 -23.744 -43.769 1.00 32.79 613 PRO B CA 1
ATOM 1475 C C . PRO B 1 53 ? -20.318 -22.309 -44.173 1.00 31.11 613 PRO B C 1
ATOM 1476 O O . PRO B 1 53 ? -19.388 -21.521 -44.366 1.00 27.75 613 PRO B O 1
ATOM 1480 N N . PHE B 1 54 ? -21.601 -21.975 -44.272 1.00 25.91 614 PHE B N 1
ATOM 1481 C CA . PHE B 1 54 ? -22.009 -20.615 -44.591 1.00 27.95 614 PHE B CA 1
ATOM 1482 C C . PHE B 1 54 ? -21.480 -19.640 -43.548 1.00 29.74 614 PHE B C 1
ATOM 1483 O O . PHE B 1 54 ? -21.388 -19.979 -42.363 1.00 30.11 614 PHE B O 1
ATOM 1491 N N . ILE B 1 55 ? -21.158 -18.425 -43.993 1.00 32.70 615 ILE B N 1
ATOM 1492 C CA . ILE B 1 55 ? -20.734 -17.345 -43.107 1.00 32.95 615 ILE B CA 1
ATOM 1493 C C . ILE B 1 55 ? -21.732 -16.197 -43.164 1.00 31.50 615 ILE B C 1
ATOM 1494 O O . ILE B 1 55 ? -22.294 -15.912 -44.216 1.00 31.13 615 ILE B O 1
ATOM 1499 N N . SER B 1 56 ? -21.946 -15.548 -42.022 1.00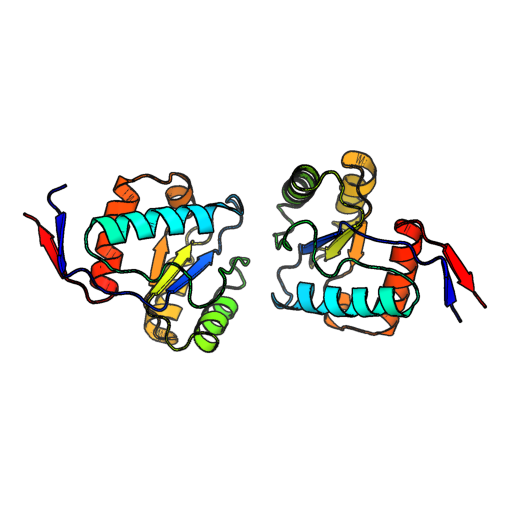 33.98 616 SER B N 1
ATOM 1500 C CA . SER B 1 56 ? -22.735 -14.324 -41.934 1.00 30.83 616 SER B CA 1
ATOM 1501 C C . SER B 1 56 ? -21.885 -13.240 -41.285 1.00 34.94 616 SER B C 1
ATOM 1502 O O . SER B 1 56 ? -21.503 -13.374 -40.123 1.00 34.51 616 SER B O 1
ATOM 1505 N N . CYS B 1 57 ? -21.614 -12.162 -42.017 1.00 28.70 617 CYS B N 1
ATOM 1506 C CA . CYS B 1 57 ? -20.788 -11.078 -41.505 1.00 28.92 617 CYS B CA 1
ATOM 1507 C C . CYS B 1 57 ? -21.441 -9.704 -41.712 1.00 34.62 617 CYS B C 1
ATOM 1508 O O . CYS B 1 57 ? -22.422 -9.577 -42.447 1.00 28.25 617 CYS B O 1
ATOM 1511 N N . PRO B 1 58 ? -20.925 -8.676 -41.019 1.00 30.59 618 PRO B N 1
ATOM 1512 C CA . PRO B 1 58 ? -21.314 -7.295 -41.305 1.00 33.54 618 PRO B CA 1
ATOM 1513 C C . PRO B 1 58 ? -20.521 -6.772 -42.490 1.00 31.76 618 PRO B C 1
ATOM 1514 O O . PRO B 1 58 ? -19.412 -7.248 -42.749 1.00 34.64 618 PRO B O 1
ATOM 1518 N N . PRO B 1 59 ? -21.091 -5.814 -43.224 1.00 31.27 619 PRO B N 1
ATOM 1519 C CA . PRO B 1 59 ? -20.433 -5.263 -44.418 1.00 30.19 619 PRO B CA 1
ATOM 1520 C C . PRO B 1 59 ? -19.055 -4.617 -44.123 1.00 34.67 619 PRO B C 1
ATOM 1521 O O . PRO B 1 59 ? -18.258 -4.432 -45.045 1.00 35.36 619 PRO B O 1
ATOM 1525 N N . GLU B 1 60 ? -18.776 -4.294 -42.862 1.00 32.49 620 GLU B N 1
ATOM 1526 C CA . GLU B 1 60 ? -17.464 -3.776 -42.472 1.00 34.54 620 GLU B CA 1
ATOM 1527 C C . GLU B 1 60 ? -16.367 -4.826 -42.717 1.00 33.92 620 GLU B C 1
ATOM 1528 O O . GLU B 1 60 ? -15.199 -4.489 -42.943 1.00 38.80 620 GLU B O 1
ATOM 1534 N N . HIS B 1 61 ? -16.756 -6.098 -42.683 1.00 33.51 621 HIS B N 1
ATOM 1535 C CA . HIS B 1 61 ? -15.808 -7.215 -42.760 1.00 37.36 621 HIS B CA 1
ATOM 1536 C C . HIS B 1 61 ? -15.723 -7.833 -44.142 1.00 33.16 621 HIS B C 1
ATOM 1537 O O . HIS B 1 61 ? -15.499 -9.037 -44.253 1.00 29.26 621 HIS B O 1
ATOM 1544 N N . ILE B 1 62 ? -15.922 -7.039 -45.191 1.00 35.87 622 ILE B N 1
ATOM 1545 C CA . ILE B 1 62 ? -15.994 -7.607 -46.537 1.00 30.65 622 ILE B CA 1
ATOM 1546 C C . ILE B 1 62 ? -14.654 -8.184 -46.990 1.00 28.73 622 ILE B C 1
ATOM 1547 O O . ILE B 1 62 ? -14.581 -9.340 -47.399 1.00 25.81 622 ILE B O 1
ATOM 1552 N N . GLU B 1 63 ? -13.588 -7.394 -46.896 1.00 32.72 623 GLU B N 1
ATOM 1553 C CA . GLU B 1 63 ? -12.275 -7.864 -47.338 1.00 32.82 623 GLU B CA 1
ATOM 1554 C C . GLU B 1 63 ? -11.829 -9.094 -46.576 1.00 33.07 623 GLU B C 1
ATOM 1555 O O . GLU B 1 63 ? -11.431 -10.095 -47.180 1.00 33.24 623 GLU B O 1
ATOM 1561 N N . GLU B 1 64 ? -11.925 -9.007 -45.250 1.00 31.08 624 GLU B N 1
ATOM 1562 C CA . GLU B 1 64 ? -11.498 -10.060 -44.334 1.00 32.17 624 GLU B CA 1
ATOM 1563 C C . GLU B 1 64 ? -12.201 -11.393 -44.625 1.00 34.65 624 GLU B C 1
ATOM 1564 O O . GLU B 1 64 ? -11.552 -12.428 -44.767 1.00 31.16 624 GLU B O 1
ATOM 1570 N N . ALA B 1 65 ? -13.533 -11.346 -44.712 1.00 31.35 625 ALA B N 1
ATOM 1571 C CA . ALA B 1 65 ? -14.374 -12.526 -44.913 1.00 28.00 625 ALA B CA 1
ATOM 1572 C C . ALA B 1 65 ? -14.077 -13.215 -46.229 1.00 24.81 625 ALA B C 1
ATOM 1573 O O . ALA B 1 65 ? -13.910 -14.428 -46.287 1.00 28.89 625 ALA B O 1
ATOM 1575 N N . LEU B 1 66 ? -14.035 -12.432 -47.295 1.00 26.40 626 LEU B N 1
ATOM 1576 C CA . LEU B 1 66 ? -13.745 -12.964 -48.607 1.00 25.43 626 LEU B CA 1
ATOM 1577 C C . LEU B 1 66 ? -12.368 -13.608 -48.617 1.00 27.33 626 LEU B C 1
ATOM 1578 O O . LEU B 1 66 ? -12.195 -14.711 -49.123 1.00 26.87 626 LEU B O 1
ATOM 1583 N N . LEU B 1 67 ? -11.382 -12.927 -48.050 1.00 29.29 627 LEU B N 1
ATOM 1584 C CA . LEU B 1 67 ? -10.046 -13.508 -48.012 1.00 32.07 627 LEU B CA 1
ATOM 1585 C C . LEU B 1 67 ? -10.026 -14.771 -47.143 1.00 28.00 627 LEU B C 1
ATOM 1586 O O . LEU B 1 67 ? -9.389 -15.769 -47.490 1.00 28.75 627 LEU B O 1
ATOM 1591 N N . ASP B 1 68 ? -10.742 -14.738 -46.026 1.00 26.69 628 ASP B N 1
ATOM 1592 C CA . ASP B 1 68 ? -10.801 -15.905 -45.140 1.00 28.73 628 ASP B CA 1
ATOM 1593 C C . ASP B 1 68 ? -11.343 -17.117 -45.896 1.00 30.39 628 ASP B C 1
ATOM 1594 O O . ASP B 1 68 ? -10.822 -18.231 -45.797 1.00 30.30 628 ASP B O 1
ATOM 1599 N N . ILE B 1 69 ? -12.392 -16.874 -46.669 1.00 28.76 629 ILE B N 1
ATOM 1600 C CA . ILE B 1 69 ? -13.083 -17.914 -47.408 1.00 26.69 629 ILE B CA 1
ATOM 1601 C C . ILE B 1 69 ? -12.170 -18.482 -48.475 1.00 25.65 629 ILE B C 1
ATOM 1602 O O . ILE B 1 69 ? -12.113 -19.690 -48.702 1.00 26.92 629 ILE B O 1
ATOM 1607 N N . HIS B 1 70 ? -11.436 -17.589 -49.119 1.00 28.88 630 HIS B N 1
ATOM 1608 C CA . HIS B 1 70 ? -10.571 -17.967 -50.212 1.00 29.37 630 HIS B CA 1
ATOM 1609 C C . HIS B 1 70 ? -9.411 -18.800 -49.706 1.00 28.47 630 HIS B C 1
ATOM 1610 O O . HIS B 1 70 ? -8.924 -19.677 -50.408 1.00 23.95 630 HIS B O 1
ATOM 1617 N N . LYS B 1 71 ? -8.979 -18.525 -48.477 1.00 28.09 631 LYS B N 1
ATOM 1618 C CA . LYS B 1 71 ? -7.886 -19.287 -47.889 1.00 31.19 631 LYS B CA 1
ATOM 1619 C C . LYS B 1 71 ? -8.371 -20.632 -47.371 1.00 32.73 631 LYS B C 1
ATOM 1620 O O . LYS B 1 71 ? -7.653 -21.642 -47.465 1.00 30.59 631 LYS B O 1
ATOM 1626 N N . ARG B 1 72 ? -9.597 -20.652 -46.850 1.00 29.30 632 ARG B N 1
ATOM 1627 C CA . ARG B 1 72 ? -10.141 -21.877 -46.287 1.00 30.26 632 ARG B CA 1
ATOM 1628 C C . ARG B 1 72 ? -10.573 -22.833 -47.387 1.00 31.20 632 ARG B C 1
ATOM 1629 O O . ARG B 1 72 ? -10.662 -24.038 -47.167 1.00 34.79 632 ARG B O 1
ATOM 1637 N N . ALA B 1 73 ? -10.851 -22.296 -48.570 1.00 32.63 633 ALA B N 1
ATOM 1638 C CA . ALA B 1 73 ? -11.280 -23.132 -49.678 1.00 27.96 633 ALA B CA 1
ATOM 1639 C C . ALA B 1 73 ? -10.675 -22.669 -50.988 1.00 29.73 633 ALA B C 1
ATOM 1640 O O . ALA B 1 73 ? -11.364 -22.079 -51.814 1.00 29.96 633 ALA B O 1
ATOM 1642 N N . PRO B 1 74 ? -9.376 -22.950 -51.190 1.00 29.05 634 PRO B N 1
ATOM 1643 C CA . PRO B 1 74 ? -8.681 -22.547 -52.419 1.00 27.16 634 PRO B CA 1
ATOM 1644 C C . PRO B 1 74 ? -9.343 -23.072 -53.700 1.00 28.81 634 PRO B C 1
ATOM 1645 O O . PRO B 1 74 ? -9.213 -22.429 -54.750 1.00 24.42 634 PRO B O 1
ATOM 1649 N N . GLY B 1 75 ? -10.046 -24.201 -53.618 1.00 28.67 635 GLY B N 1
ATOM 1650 C CA . GLY B 1 75 ? -10.633 -24.804 -54.806 1.00 30.52 635 GLY B CA 1
ATOM 1651 C C . GLY B 1 75 ? -12.099 -24.469 -55.048 1.00 30.23 635 GLY B C 1
ATOM 1652 O O . GLY B 1 75 ? -12.759 -25.122 -55.857 1.00 32.07 635 GLY B O 1
ATOM 1653 N N . LEU B 1 76 ? -12.609 -23.458 -54.349 1.00 30.22 636 LEU B N 1
ATOM 1654 C CA . LEU B 1 76 ? -14.000 -23.028 -54.486 1.00 28.73 636 LEU B CA 1
ATOM 1655 C C . LEU B 1 76 ? -14.340 -22.741 -55.959 1.00 29.49 636 LEU B C 1
ATOM 1656 O O . LEU B 1 76 ? -13.625 -21.998 -56.631 1.00 27.72 636 LEU B O 1
ATOM 1661 N N . GLN B 1 77 ? -15.427 -23.329 -56.450 1.00 27.22 637 GLN B N 1
ATOM 1662 C CA . GLN B 1 77 ? -15.888 -23.077 -57.816 1.00 26.42 637 GLN B CA 1
ATOM 1663 C C . GLN B 1 77 ? -16.939 -21.969 -57.868 1.00 27.25 637 GLN B C 1
ATOM 1664 O O . GLN B 1 77 ? -17.143 -21.341 -58.904 1.00 24.33 637 GLN B O 1
ATOM 1670 N N . LEU B 1 78 ? -17.603 -21.724 -56.743 1.00 26.14 638 LEU B N 1
ATOM 1671 C CA . LEU B 1 78 ? -18.675 -20.738 -56.716 1.00 25.43 638 LEU B CA 1
ATOM 1672 C C . LEU B 1 78 ? -18.920 -20.210 -55.307 1.00 23.61 638 LEU B C 1
ATOM 1673 O O . LEU B 1 78 ? -19.084 -20.981 -54.367 1.00 25.70 638 LEU B O 1
ATOM 1678 N N . LEU B 1 79 ? -18.906 -18.889 -55.168 1.00 23.39 639 LEU B N 1
ATOM 1679 C CA . LEU B 1 79 ? -19.318 -18.228 -53.935 1.00 22.96 639 LEU B CA 1
ATOM 1680 C C . LEU B 1 79 ? -20.641 -17.535 -54.175 1.00 26.23 639 LEU B C 1
ATOM 1681 O O . LEU B 1 79 ? -20.749 -16.682 -55.064 1.00 25.41 639 LEU B O 1
ATOM 1686 N N . ILE B 1 80 ? -21.650 -17.888 -53.393 1.00 22.63 640 ILE B N 1
ATOM 1687 C CA . ILE B 1 80 ? -22.900 -17.184 -53.480 1.00 20.53 640 ILE B CA 1
ATOM 1688 C C . ILE B 1 80 ? -22.901 -16.061 -52.453 1.00 22.53 640 ILE B C 1
ATOM 1689 O O . ILE B 1 80 ? -22.827 -16.303 -51.250 1.00 21.26 640 ILE B O 1
ATOM 1694 N N . VAL B 1 81 ? -22.979 -14.827 -52.928 1.00 20.35 641 VAL B N 1
ATOM 1695 C CA . VAL B 1 81 ? -22.919 -13.693 -52.029 1.00 20.18 641 VAL B CA 1
ATOM 1696 C C . VA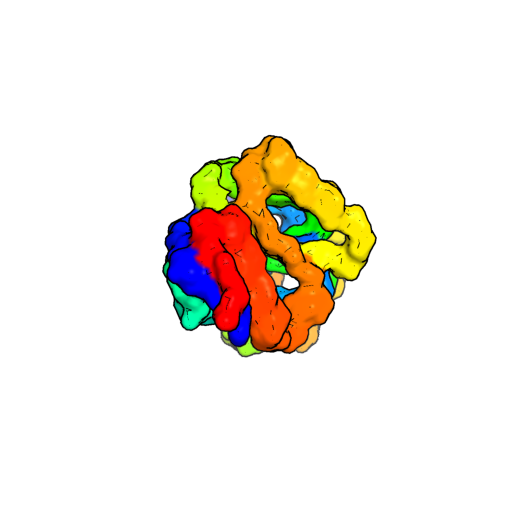L B 1 81 ? -24.270 -13.025 -51.854 1.00 22.40 641 VAL B C 1
ATOM 1697 O O . VAL B 1 81 ? -24.904 -12.617 -52.828 1.00 25.34 641 VAL B O 1
ATOM 1701 N N . ILE B 1 82 ? -24.730 -12.933 -50.612 1.00 20.82 642 ILE B N 1
ATOM 1702 C CA . ILE B 1 82 ? -25.834 -12.036 -50.329 1.00 21.64 642 ILE B CA 1
ATOM 1703 C C . ILE B 1 82 ? -25.252 -10.682 -49.934 1.00 22.42 642 ILE B C 1
ATOM 1704 O O . ILE B 1 82 ? -24.576 -10.549 -48.907 1.00 25.47 642 ILE B O 1
ATOM 1709 N N . LEU B 1 83 ? -25.502 -9.697 -50.785 1.00 19.00 643 LEU B N 1
ATOM 1710 C CA . LEU B 1 83 ? -24.976 -8.346 -50.645 1.00 23.79 643 LEU B CA 1
ATOM 1711 C C . LEU B 1 83 ? -25.468 -7.613 -49.391 1.00 23.83 643 LEU B C 1
ATOM 1712 O O . LEU B 1 83 ? -26.487 -7.976 -48.796 1.00 22.78 643 LEU B O 1
ATOM 1717 N N . PRO B 1 84 ? -24.744 -6.562 -48.994 1.00 24.31 644 PRO B N 1
ATOM 1718 C CA . PRO B 1 84 ? -25.185 -5.771 -47.840 1.00 25.07 644 PRO B CA 1
ATOM 1719 C C . PRO B 1 84 ? -26.576 -5.180 -48.082 1.00 27.50 644 PRO B C 1
ATOM 1720 O O . PRO B 1 84 ? -27.038 -5.119 -49.231 1.00 28.20 644 PRO B O 1
ATOM 1724 N N . ASP B 1 85 ? -27.238 -4.759 -47.014 1.00 24.88 645 ASP B N 1
ATOM 1725 C CA . ASP B 1 85 ? -28.572 -4.179 -47.146 1.00 34.14 645 ASP B CA 1
ATOM 1726 C C . ASP B 1 85 ? -28.561 -2.859 -47.904 1.00 31.33 645 ASP B C 1
ATOM 1727 O O . ASP B 1 85 ? -29.524 -2.521 -48.586 1.00 29.33 645 ASP B O 1
ATOM 1732 N N . VAL B 1 86 ? -27.469 -2.113 -47.779 1.00 32.07 646 VAL B N 1
ATOM 1733 C CA . VAL B 1 86 ? -27.354 -0.820 -48.439 1.00 28.18 646 VAL B CA 1
ATOM 1734 C C . VAL B 1 86 ? -26.457 -0.956 -49.649 1.00 31.71 646 VAL B C 1
ATOM 1735 O O . VAL B 1 86 ? -25.384 -1.575 -49.571 1.00 28.39 646 VAL B O 1
ATOM 1739 N N . THR B 1 87 ? -26.879 -0.380 -50.768 1.00 27.50 647 THR B N 1
ATOM 1740 C CA . THR B 1 87 ? -26.167 -0.611 -52.015 1.00 31.51 647 THR B CA 1
ATOM 1741 C C . THR B 1 87 ? -24.896 0.238 -52.063 1.00 28.31 647 THR B C 1
ATOM 1742 O O . THR B 1 87 ? -24.785 1.221 -51.345 1.00 34.13 647 THR B O 1
ATOM 1746 N N . GLY B 1 88 ? -23.924 -0.183 -52.866 1.00 32.45 648 GLY B N 1
ATOM 1747 C CA . GLY B 1 88 ? -22.652 0.512 -52.966 1.00 35.77 648 GLY B CA 1
ATOM 1748 C C . GLY B 1 88 ? -21.425 -0.353 -52.705 1.00 35.33 648 GLY B C 1
ATOM 1749 O O . GLY B 1 88 ? -20.292 0.110 -52.870 1.00 32.02 648 GLY B O 1
ATOM 1750 N N . SER B 1 89 ? -21.643 -1.602 -52.294 1.00 34.45 649 SER B N 1
ATOM 1751 C CA . SER B 1 89 ? -20.536 -2.503 -52.012 1.00 31.85 649 SER B CA 1
ATOM 1752 C C . SER B 1 89 ? -20.278 -3.425 -53.176 1.00 33.18 649 SER B C 1
ATOM 1753 O O . SER B 1 89 ? -19.258 -4.114 -53.208 1.00 37.13 649 SER B O 1
ATOM 1756 N N . TYR B 1 90 ? -21.204 -3.458 -54.127 1.00 34.57 650 TYR B N 1
ATOM 1757 C CA . TYR B 1 90 ? -21.105 -4.423 -55.221 1.00 33.84 650 TYR B CA 1
ATOM 1758 C C . TYR B 1 90 ? -19.770 -4.335 -56.000 1.00 33.75 650 TYR B C 1
ATOM 1759 O O . TYR B 1 90 ? -19.118 -5.355 -56.214 1.00 34.35 650 TYR B O 1
ATOM 1768 N N . GLY B 1 91 ? -19.338 -3.132 -56.382 1.00 36.76 651 GLY B N 1
ATOM 1769 C CA . GLY B 1 91 ? -18.070 -2.973 -57.093 1.00 29.05 651 GLY B CA 1
ATOM 1770 C C . GLY B 1 91 ? -16.894 -3.547 -56.314 1.00 34.70 651 GLY B C 1
ATOM 1771 O O . GLY B 1 91 ? -16.082 -4.306 -56.844 1.00 30.77 651 GLY B O 1
ATOM 1772 N N . LYS B 1 92 ? -16.823 -3.181 -55.038 1.00 34.90 652 LYS B N 1
ATOM 1773 C CA . LYS B 1 92 ? -15.826 -3.700 -54.121 1.00 31.18 652 LYS B CA 1
ATOM 1774 C C . LYS B 1 92 ? -15.841 -5.230 -54.065 1.00 32.97 652 LYS B C 1
ATOM 1775 O O . LYS B 1 92 ? -14.790 -5.877 -54.143 1.00 31.24 652 LYS B O 1
ATOM 1781 N N . ILE B 1 93 ? -17.021 -5.820 -53.928 1.00 32.10 653 ILE B N 1
ATOM 1782 C CA . ILE B 1 93 ? -17.084 -7.276 -53.822 1.00 30.40 653 ILE B CA 1
ATOM 1783 C C . ILE B 1 93 ? -16.583 -7.948 -55.096 1.00 30.75 653 ILE B C 1
ATOM 1784 O O . ILE B 1 93 ? -15.714 -8.839 -55.045 1.00 29.83 653 ILE B O 1
ATOM 1789 N N . LYS B 1 94 ? -17.097 -7.485 -56.235 1.00 31.58 654 LYS B N 1
ATOM 1790 C CA . LYS B 1 94 ? -16.732 -8.027 -57.541 1.00 31.05 654 LYS B CA 1
ATOM 1791 C C . LYS B 1 94 ? -15.246 -7.969 -57.806 1.00 31.43 654 LYS B C 1
ATOM 1792 O O . LYS B 1 94 ? -14.652 -8.958 -58.228 1.00 34.66 654 LYS B O 1
ATOM 1798 N N . ARG B 1 95 ? -14.635 -6.815 -57.564 1.00 34.10 655 ARG B N 1
ATOM 1799 C CA . ARG B 1 95 ? -13.209 -6.689 -57.842 1.00 34.05 655 ARG B CA 1
ATOM 1800 C C . ARG B 1 95 ? -12.390 -7.586 -56.921 1.00 33.16 655 ARG B C 1
ATOM 1801 O O . ARG B 1 95 ? -11.373 -8.115 -57.342 1.00 39.14 655 ARG B O 1
ATOM 1809 N N . ILE B 1 96 ? -12.834 -7.787 -55.680 1.00 32.16 656 ILE B N 1
ATOM 1810 C CA . ILE B 1 96 ? -12.075 -8.637 -54.765 1.00 29.83 656 ILE B CA 1
ATOM 1811 C C . ILE B 1 96 ? -12.170 -10.093 -55.204 1.00 31.08 656 ILE B C 1
ATOM 1812 O O . ILE B 1 96 ? -11.168 -10.809 -55.229 1.00 30.09 656 ILE B O 1
ATOM 1817 N N . CYS B 1 97 ? -13.373 -10.523 -55.575 1.00 25.22 657 CYS B N 1
ATOM 1818 C CA . CYS B 1 97 ? -13.570 -11.900 -56.000 1.00 28.30 657 CYS B CA 1
ATOM 1819 C C . CYS B 1 97 ? -12.893 -12.175 -57.348 1.00 35.08 657 CYS B C 1
ATOM 1820 O O . CYS B 1 97 ? -12.038 -13.064 -57.470 1.00 29.24 657 CYS B O 1
ATOM 1823 N N . GLU B 1 98 ? -13.282 -11.397 -58.351 1.00 30.19 658 GLU B N 1
ATOM 1824 C CA . GLU B 1 98 ? -12.860 -11.631 -59.720 1.00 27.03 658 GLU B CA 1
ATOM 1825 C C . GLU B 1 98 ? -11.390 -11.282 -59.919 1.00 33.59 658 GLU B C 1
ATOM 1826 O O . GLU B 1 98 ? -10.618 -12.096 -60.421 1.00 36.90 658 GLU B O 1
ATOM 1832 N N . THR B 1 99 ? -11.001 -10.074 -59.520 1.00 32.54 659 THR B N 1
ATOM 1833 C CA . THR B 1 99 ? -9.644 -9.603 -59.778 1.00 35.62 659 THR B CA 1
ATOM 1834 C C . THR B 1 99 ? -8.629 -10.079 -58.749 1.00 38.10 659 THR B C 1
ATOM 1835 O O . THR B 1 99 ? -7.583 -10.633 -59.105 1.00 39.45 659 THR B O 1
ATOM 1839 N N . GLU B 1 100 ? -8.915 -9.859 -57.468 1.00 33.05 660 GLU B N 1
ATOM 1840 C CA . GLU B 1 100 ? -7.861 -10.053 -56.482 1.00 33.09 660 GLU B CA 1
ATOM 1841 C C . GLU B 1 100 ? -7.719 -11.465 -55.955 1.00 35.74 660 GLU B C 1
ATOM 1842 O O . GLU B 1 100 ? -6.599 -11.958 -55.836 1.00 28.10 660 GLU B O 1
ATOM 1848 N N . LEU B 1 101 ? -8.837 -12.137 -55.684 1.00 32.55 661 LEU B N 1
ATOM 1849 C CA . LEU B 1 101 ? -8.769 -13.480 -55.115 1.00 29.27 661 LEU B CA 1
ATOM 1850 C C . LEU B 1 101 ? -8.782 -14.631 -56.138 1.00 32.83 661 LEU B C 1
ATOM 1851 O O . LEU B 1 101 ? -8.128 -15.664 -55.946 1.00 31.66 661 LEU B O 1
ATOM 1856 N N . GLY B 1 102 ? -9.519 -14.455 -57.224 1.00 34.87 662 GLY B N 1
ATOM 1857 C CA . GLY B 1 102 ? -9.632 -15.493 -58.235 1.00 31.33 662 GLY B CA 1
ATOM 1858 C C . GLY B 1 102 ? -10.766 -16.427 -57.876 1.00 39.68 662 GLY B C 1
ATOM 1859 O O . GLY B 1 102 ? -10.586 -17.649 -57.794 1.00 42.70 662 GLY B O 1
ATOM 1860 N N . ILE B 1 103 ? -11.941 -15.848 -57.647 1.00 29.57 663 ILE B N 1
ATOM 1861 C CA . ILE B 1 103 ? -13.103 -16.636 -57.289 1.00 30.87 663 ILE B CA 1
ATOM 1862 C C . ILE B 1 103 ? -14.372 -16.221 -58.028 1.00 32.35 663 ILE B C 1
ATOM 1863 O O . ILE B 1 103 ? -14.697 -15.028 -58.155 1.00 27.97 663 ILE B O 1
ATOM 1868 N N . VAL B 1 104 ? -15.073 -17.230 -58.530 1.00 28.55 664 VAL B N 1
ATOM 1869 C CA . VAL B 1 104 ? -16.296 -17.020 -59.260 1.00 26.39 664 VAL B CA 1
ATOM 1870 C C . VAL B 1 104 ? -17.393 -16.761 -58.255 1.00 26.72 664 VAL B C 1
ATOM 1871 O O . VAL B 1 104 ? -17.682 -17.604 -57.386 1.00 28.42 664 VAL B O 1
ATOM 1875 N N . SER B 1 105 ? -17.999 -15.590 -58.357 1.00 22.21 665 SER B N 1
ATOM 1876 C CA . SER B 1 105 ? -19.047 -15.226 -57.420 1.00 29.44 665 SER B CA 1
ATOM 1877 C C . SER B 1 105 ? -20.358 -14.856 -58.107 1.00 23.09 665 SER B C 1
ATOM 1878 O O . SER B 1 105 ? -20.378 -14.318 -59.225 1.00 25.14 665 SER B O 1
ATOM 1881 N N . GLN B 1 106 ? -21.451 -15.155 -57.422 1.00 23.11 666 GLN B N 1
ATOM 1882 C CA . GLN B 1 106 ? -22.776 -14.733 -57.857 1.00 20.95 666 GLN B CA 1
ATOM 1883 C C . GLN B 1 106 ? -23.374 -13.896 -56.741 1.00 21.22 666 GLN B C 1
ATOM 1884 O O . GLN B 1 106 ? -23.660 -14.421 -55.658 1.00 23.48 666 GLN B O 1
ATOM 1890 N N . CYS B 1 107 ? -23.518 -12.596 -56.979 1.00 18.18 667 CYS B N 1
ATOM 1891 C CA . CYS B 1 107 ? -24.045 -11.685 -55.966 1.00 18.65 667 CYS B CA 1
ATOM 1892 C C . CYS B 1 107 ? -25.567 -11.492 -56.068 1.00 24.83 667 CYS B C 1
ATOM 1893 O O . CYS B 1 107 ? -26.117 -11.296 -57.163 1.00 19.28 667 CYS B O 1
ATOM 1896 N N . CYS B 1 108 ? -26.242 -11.542 -54.923 1.00 22.94 668 CYS B N 1
ATOM 1897 C CA . CYS B 1 108 ? -27.686 -11.336 -54.903 1.00 26.55 668 CYS B CA 1
ATOM 1898 C C . CYS B 1 108 ? -28.073 -10.298 -53.869 1.00 24.06 668 CYS B C 1
ATOM 1899 O O . CYS B 1 108 ? -27.452 -10.200 -52.809 1.00 25.49 668 CYS B O 1
ATOM 1902 N N . GLN B 1 109 ? -29.107 -9.533 -54.180 1.00 22.76 669 GLN B N 1
ATOM 1903 C CA . GLN B 1 109 ? -29.606 -8.502 -53.283 1.00 25.29 669 GLN B CA 1
ATOM 1904 C C . GLN B 1 109 ? -30.471 -9.139 -52.217 1.00 26.72 669 GLN B C 1
ATOM 1905 O O . GLN B 1 109 ? -31.376 -9.921 -52.532 1.00 28.16 669 GLN B O 1
ATOM 1911 N N . PRO B 1 110 ? -30.201 -8.808 -50.951 1.00 23.20 670 PRO B N 1
ATOM 1912 C CA . PRO B 1 110 ? -30.978 -9.355 -49.839 1.00 29.63 670 PRO B CA 1
ATOM 1913 C C . PRO B 1 110 ? -32.493 -9.180 -50.039 1.00 27.77 670 PRO B C 1
ATOM 1914 O O . PRO B 1 110 ? -33.245 -10.122 -49.785 1.00 26.85 670 PRO B O 1
ATOM 1918 N N . ARG B 1 111 ? -32.930 -8.018 -50.513 1.00 25.33 671 ARG B N 1
ATOM 1919 C CA . ARG B 1 111 ? -34.359 -7.790 -50.701 1.00 29.83 671 ARG B CA 1
ATOM 1920 C C . ARG B 1 111 ? -34.972 -8.708 -51.781 1.00 32.24 671 ARG B C 1
ATOM 1921 O O . ARG B 1 111 ? -36.167 -9.025 -51.724 1.00 33.78 671 ARG B O 1
ATOM 1929 N N . GLN B 1 112 ? -34.170 -9.130 -52.761 1.00 32.03 672 GLN B N 1
ATOM 1930 C CA . GLN B 1 112 ? -34.652 -10.082 -53.769 1.00 31.59 672 GLN B CA 1
ATOM 1931 C C . GLN B 1 112 ? -34.596 -11.506 -53.236 1.00 30.21 672 GLN B C 1
ATOM 1932 O O . GLN B 1 112 ? -35.544 -12.288 -53.418 1.00 33.70 672 GLN B O 1
ATOM 1938 N N . VAL B 1 113 ? -33.480 -11.845 -52.596 1.00 29.05 673 VAL B N 1
ATOM 1939 C CA . VAL B 1 113 ? -33.319 -13.143 -51.948 1.00 26.13 673 VAL B CA 1
ATOM 1940 C C . VAL B 1 113 ? -34.521 -13.464 -51.065 1.00 26.32 673 VAL B C 1
ATOM 1941 O O . VAL B 1 113 ? -35.065 -14.571 -51.113 1.00 25.33 673 VAL B O 1
ATOM 1945 N N . ASN B 1 114 ? -34.929 -12.480 -50.271 1.00 22.81 674 ASN B N 1
ATOM 1946 C CA . ASN B 1 114 ? -36.055 -12.608 -49.348 1.00 30.36 674 ASN B CA 1
ATOM 1947 C C . ASN B 1 114 ? -37.411 -12.964 -49.962 1.00 28.51 674 ASN B C 1
ATOM 1948 O O . ASN B 1 114 ? -38.317 -13.405 -49.261 1.00 29.31 674 ASN B O 1
ATOM 1953 N N . LYS B 1 115 ? -37.551 -12.780 -51.266 1.00 32.96 675 LYS B N 1
ATOM 1954 C CA . LYS B 1 115 ? -38.838 -12.997 -51.921 1.00 32.16 675 LYS B CA 1
ATOM 1955 C C . LYS B 1 115 ? -38.946 -14.405 -52.494 1.00 34.52 675 LYS B C 1
ATOM 1956 O O . LYS B 1 115 ? -40.037 -14.855 -52.860 1.00 33.34 675 LYS B O 1
ATOM 1962 N N . LEU B 1 116 ? -37.814 -15.104 -52.546 1.00 31.70 676 LEU B N 1
ATOM 1963 C CA . LEU B 1 116 ? -37.767 -16.465 -53.072 1.00 31.06 676 LEU B CA 1
ATOM 1964 C C . LEU B 1 116 ? -38.620 -16.606 -54.336 1.00 28.11 676 LEU B C 1
ATOM 1965 O O . LEU B 1 116 ? -39.413 -17.534 -54.471 1.00 26.53 676 LEU B O 1
ATOM 1970 N N . ASN B 1 117 ? -38.467 -15.659 -55.250 1.00 28.57 677 ASN B N 1
ATOM 1971 C CA . ASN B 1 117 ? -39.218 -15.693 -56.497 1.00 31.33 677 ASN B CA 1
ATOM 1972 C C . ASN B 1 117 ? -38.582 -16.693 -57.471 1.00 32.89 677 ASN B C 1
ATOM 1973 O O . ASN B 1 117 ? -37.415 -16.548 -57.843 1.00 35.26 677 ASN B O 1
ATOM 1978 N N . LYS B 1 118 ? -39.340 -17.715 -57.866 1.00 28.87 678 LYS B N 1
ATOM 1979 C CA . LYS B 1 118 ? -38.826 -18.775 -58.741 1.00 33.78 678 LYS B CA 1
ATOM 1980 C C . LYS B 1 118 ? -38.323 -18.271 -60.105 1.00 32.99 678 LYS B C 1
ATOM 1981 O O . LYS B 1 118 ? -37.411 -18.863 -60.686 1.00 34.37 678 LYS B O 1
ATOM 1987 N N . GLN B 1 119 ? -38.910 -17.194 -60.617 1.00 33.51 679 GLN B N 1
ATOM 1988 C CA . GLN B 1 119 ? -38.421 -16.607 -61.867 1.00 37.87 679 GLN B CA 1
ATOM 1989 C C . GLN B 1 119 ? -37.023 -15.995 -61.671 1.00 38.24 679 GLN B C 1
ATOM 1990 O O . GLN B 1 119 ? -36.138 -16.106 -62.530 1.00 35.77 679 GLN B O 1
ATOM 1996 N N . TYR B 1 120 ? -36.836 -15.354 -60.523 1.00 36.31 680 TYR B N 1
ATOM 1997 C CA . TYR B 1 120 ? -35.558 -14.750 -60.168 1.00 30.87 680 TYR B CA 1
ATOM 1998 C C . TYR B 1 120 ? -34.464 -15.808 -60.048 1.00 31.53 680 TYR B C 1
ATOM 1999 O O . TYR B 1 120 ? -33.374 -15.666 -60.623 1.00 27.05 680 TYR B O 1
ATOM 2008 N N . MET B 1 121 ? -34.777 -16.877 -59.317 1.00 30.11 681 MET B N 1
ATOM 2009 C CA . MET B 1 121 ? -33.859 -17.986 -59.124 1.00 26.17 681 MET B CA 1
ATOM 2010 C C . MET B 1 121 ? -33.553 -18.736 -60.417 1.00 29.19 681 MET B C 1
ATOM 2011 O O . MET B 1 121 ? -32.507 -19.366 -60.529 1.00 26.28 681 MET B O 1
ATOM 2016 N N . GLU B 1 122 ? -34.466 -18.672 -61.383 1.00 30.30 682 GLU B N 1
ATOM 2017 C CA . GLU B 1 122 ? -34.216 -19.233 -62.711 1.00 33.76 682 GLU B CA 1
ATOM 2018 C C . GLU B 1 122 ? -33.166 -18.407 -63.445 1.00 29.19 682 GLU B C 1
ATOM 2019 O O . GLU B 1 122 ? -32.207 -18.954 -63.994 1.00 28.38 682 GLU B O 1
ATOM 2025 N N . ASN B 1 123 ? -33.369 -17.089 -63.448 1.00 32.97 683 ASN B N 1
ATOM 2026 C CA . ASN B 1 123 ? -32.423 -16.118 -64.004 1.00 31.41 683 ASN B CA 1
ATOM 2027 C C . ASN B 1 123 ? -31.021 -16.241 -63.383 1.00 31.38 683 ASN B C 1
ATOM 2028 O O . ASN B 1 123 ? -30.002 -16.185 -64.078 1.00 32.12 683 ASN B O 1
ATOM 2033 N N . VAL B 1 124 ? -30.974 -16.400 -62.068 1.00 27.45 684 VAL B N 1
ATOM 2034 C CA . VAL B 1 124 ? -29.703 -16.617 -61.382 1.00 26.38 684 VAL B CA 1
ATOM 2035 C C . VAL B 1 124 ? -29.059 -17.960 -61.744 1.00 25.73 684 VAL B C 1
ATOM 2036 O O . VAL B 1 124 ? -27.837 -18.056 -61.893 1.00 24.97 684 VAL B O 1
ATOM 2040 N N . ALA B 1 125 ? -29.872 -18.995 -61.918 1.00 24.75 685 ALA B N 1
ATOM 2041 C CA . ALA B 1 125 ? -29.333 -20.301 -62.287 1.00 26.74 685 ALA B CA 1
ATOM 2042 C C . ALA B 1 125 ? -28.602 -20.232 -63.630 1.00 23.15 685 ALA B C 1
ATOM 2043 O O . ALA B 1 125 ? -27.471 -20.690 -63.760 1.00 24.96 685 ALA B O 1
ATOM 2045 N N . LEU B 1 126 ? -29.247 -19.642 -64.624 1.00 25.60 686 LEU B N 1
ATOM 2046 C CA . LEU B 1 126 ? -28.642 -19.502 -65.943 1.00 22.78 686 LEU B CA 1
ATOM 2047 C C . LEU B 1 126 ? -27.359 -18.699 -65.823 1.00 28.65 686 LEU B C 1
ATOM 2048 O O . LEU B 1 126 ? -26.352 -19.033 -66.449 1.00 28.07 686 LEU B O 1
ATOM 2053 N N . LYS B 1 127 ? -27.394 -17.663 -64.986 1.00 25.08 687 LYS B N 1
ATOM 2054 C CA . LYS B 1 127 ? -26.226 -16.828 -64.724 1.00 28.04 687 LYS B CA 1
ATOM 2055 C C . LYS B 1 127 ? -25.087 -17.623 -64.076 1.00 28.40 687 LYS B C 1
ATOM 2056 O O . LYS B 1 127 ? -23.919 -17.462 -64.425 1.00 28.79 687 LYS B O 1
ATOM 2062 N N . ILE B 1 128 ? -25.441 -18.466 -63.114 1.00 24.31 688 ILE B N 1
ATOM 2063 C CA . ILE B 1 128 ? -24.480 -19.329 -62.457 1.00 24.71 688 ILE B CA 1
ATOM 2064 C C . ILE B 1 128 ? -23.879 -20.336 -63.442 1.00 28.73 688 ILE B C 1
ATOM 2065 O O . ILE B 1 128 ? -22.666 -20.525 -63.470 1.00 25.52 688 ILE B O 1
ATOM 2070 N N . ASN B 1 129 ? -24.717 -20.955 -64.272 1.00 27.19 689 ASN B N 1
ATOM 2071 C CA . ASN B 1 129 ? -24.207 -21.946 -65.221 1.00 27.93 689 ASN B CA 1
ATOM 2072 C C . ASN B 1 129 ? -23.112 -21.408 -66.148 1.00 30.65 689 ASN B C 1
ATOM 2073 O O . ASN B 1 129 ? -22.103 -22.081 -66.372 1.00 33.62 689 ASN B O 1
ATOM 2078 N N . VAL B 1 130 ? -23.282 -20.203 -66.681 1.00 25.17 690 VAL B N 1
ATOM 2079 C CA . VAL B 1 130 ? -22.230 -19.667 -67.540 1.00 28.87 690 VAL B CA 1
ATOM 2080 C C . VAL B 1 130 ? -20.955 -19.339 -66.755 1.00 31.87 690 VAL B C 1
ATOM 2081 O O . VAL B 1 130 ? -19.853 -19.675 -67.185 1.00 28.62 690 VAL B O 1
ATOM 2085 N N . LYS B 1 131 ? -21.117 -18.692 -65.601 1.00 30.95 691 LYS B N 1
ATOM 2086 C CA . LYS B 1 131 ? -19.997 -18.325 -64.744 1.00 30.58 691 LYS B CA 1
ATOM 2087 C C . LYS B 1 131 ? -19.190 -19.552 -64.384 1.00 30.08 691 LYS B C 1
ATOM 2088 O O . LYS B 1 131 ? -17.990 -19.467 -64.134 1.00 27.82 691 LYS B O 1
ATOM 2094 N N . THR B 1 132 ? -19.864 -20.694 -64.361 1.00 27.80 692 THR B N 1
ATOM 2095 C CA . THR B 1 132 ? -19.294 -21.894 -63.780 1.00 31.29 692 THR B CA 1
ATOM 2096 C C . THR 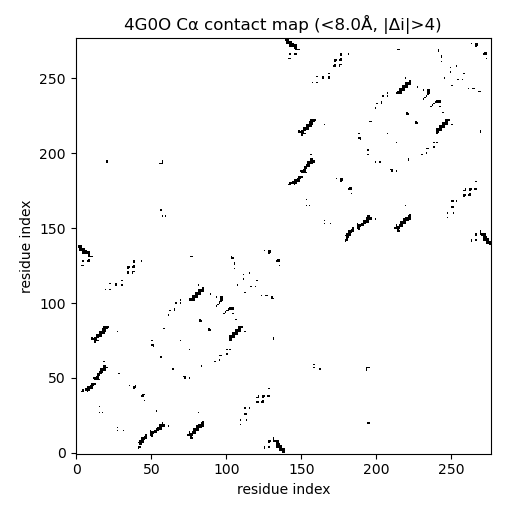B 1 132 ? -18.942 -22.942 -64.846 1.00 31.15 692 THR B C 1
ATOM 2097 O O . THR B 1 132 ? -18.631 -24.084 -64.533 1.00 35.62 692 THR B O 1
ATOM 2101 N N . GLY B 1 133 ? -18.966 -22.534 -66.108 1.00 30.50 693 GLY B N 1
ATOM 2102 C CA . GLY B 1 133 ? -18.430 -23.369 -67.176 1.00 37.45 693 GLY B CA 1
ATOM 2103 C C . GLY B 1 133 ? -19.439 -24.035 -68.097 1.00 32.99 693 GLY B C 1
ATOM 2104 O O . GLY B 1 133 ? -19.064 -24.683 -69.077 1.00 35.24 693 GLY B O 1
ATOM 2105 N N . GLY B 1 134 ? -20.721 -23.883 -67.787 1.00 32.82 694 GLY B N 1
ATOM 2106 C CA . GLY B 1 134 ? -21.762 -24.450 -68.613 1.00 27.70 694 GLY B CA 1
ATOM 2107 C C . GLY B 1 134 ? -22.051 -23.566 -69.801 1.00 29.82 694 GLY B C 1
ATOM 2108 O O . GLY B 1 134 ? -21.386 -22.545 -69.994 1.00 30.12 694 GLY B O 1
ATOM 2109 N N . ARG B 1 135 ? -23.046 -23.952 -70.597 1.00 28.13 695 ARG B N 1
ATOM 2110 C CA . ARG B 1 135 ? -23.516 -23.102 -71.698 1.00 29.26 695 ARG B CA 1
ATOM 2111 C C . ARG B 1 135 ? -25.028 -23.036 -71.766 1.00 27.96 695 ARG B C 1
ATOM 2112 O O . ARG B 1 135 ? -25.712 -24.022 -71.478 1.00 26.67 695 ARG B O 1
ATOM 2120 N N . ASN B 1 136 ? -25.528 -21.869 -72.177 1.00 24.73 696 ASN B N 1
ATOM 2121 C CA . ASN B 1 136 ? -26.950 -21.594 -72.284 1.00 27.42 696 ASN B CA 1
ATOM 2122 C C . ASN B 1 136 ? -27.350 -21.237 -73.724 1.00 27.87 696 ASN B C 1
ATOM 2123 O O . ASN B 1 136 ? -26.487 -21.034 -74.585 1.00 25.30 696 ASN B O 1
ATOM 2128 N N . THR B 1 137 ? -28.653 -21.127 -73.969 1.00 28.42 697 THR B N 1
ATOM 2129 C CA . THR B 1 137 ? -29.163 -20.735 -75.289 1.00 27.65 697 THR B CA 1
ATOM 2130 C C . THR B 1 137 ? -30.620 -20.333 -75.158 1.00 30.17 697 THR B C 1
ATOM 2131 O O . THR B 1 137 ? -31.216 -20.490 -74.088 1.00 31.25 697 THR B O 1
ATOM 2135 N N . VAL B 1 138 ? -31.189 -19.816 -76.247 1.00 30.06 698 VAL B N 1
ATOM 2136 C CA . VAL B 1 138 ? -32.619 -19.576 -76.325 1.00 31.61 698 VAL B CA 1
ATOM 2137 C C . VAL B 1 138 ? -33.187 -20.522 -77.378 1.00 30.45 698 VAL B C 1
ATOM 2138 O O . VAL B 1 138 ? -32.655 -20.613 -78.491 1.00 26.96 698 VAL B O 1
ATOM 2142 N N . LEU B 1 139 ? -34.239 -21.252 -77.014 1.00 30.62 699 LEU B N 1
ATOM 2143 C CA . LEU B 1 139 ? -34.847 -22.208 -77.932 1.00 32.81 699 LEU B CA 1
ATOM 2144 C C . LEU B 1 139 ? -35.796 -21.496 -78.885 1.00 31.60 699 LEU B C 1
ATOM 2145 O O . LEU B 1 139 ? -35.912 -21.924 -80.039 1.00 34.67 699 LEU B O 1
#

Nearest PDB structures (foldseek):
  4g0o-assembly2_B  TM=1.007E+00  e=1.459E-31  Arabidopsis thaliana
  8vaj-assembly1_A  TM=8.777E-01  e=3.140E-09  Homo sapiens
  9cmp-assembly1_A  TM=8.798E-01  e=4.922E-09  Homo sapiens
  5t7b-assembly1_A  TM=8.770E-01  e=8.226E-09  Homo sapiens
  4z4i-assembly1_A  TM=8.822E-01  e=1.563E-08  Homo sapiens

CATH classification: 3.40.50.2300

B-factor: mean 31.97, std 6.48, range [18.15, 64.49]

Sequence (277 aa):
SDKKMVNGAKVTSWTCVSFSTRIDRGLPQEFCKQLIGMCVSKGMEFKPQPAIPFISCPPEHIEEALLDIHKRAPGLQLLIVILPDVTGSYGKIKRICETELGIVSQCCQPRQVNKLNKQYMENVALKINVKTGGRNTVLDKKMVNGAKVTSWTCVSFSTRIDRGLPQEFCKQLIGMCVSKGMEFKPQPAIPFISCPPEHIEEALLDIHKRAPGLQLLIVILPDVTGSYGKIKRICETELGIVSQCCQPRQVNKLNKQYMENVALKINVKTGGRNTVL